Protein AF-A0A963WU39-F1 (afdb_monomer_lite)

Sequence (230 aa):
MRLTSLSLVSALALLAAPLAAQDLSQAEQFDERVSAAISLGFDDQVEQANRDLLTIAAEADAAIAAIGGDKREAAALLRSAGNAYYYAAQNHDPEWNDEAGQALEVEWLSKSLDRLERALALEPENFTNSYEYRGVAGQLWQHGERLKDARWQQWSAARVAANRMRMAEYPEDYFEQNMVAEALYDHGWLTSDKALLAEADALLAAMPEDERGYGALRKQRAVEAGEEPY

Structure (mmCIF, N/CA/C/O backbone):
data_AF-A0A963WU39-F1
#
_entry.id   AF-A0A963WU39-F1
#
loop_
_atom_site.group_PDB
_atom_site.id
_atom_site.type_symbol
_atom_site.label_atom_id
_atom_site.label_alt_id
_atom_site.label_comp_id
_atom_site.label_asym_id
_atom_site.label_entity_id
_atom_site.label_seq_id
_atom_site.pdbx_PDB_ins_code
_atom_site.Cartn_x
_atom_site.Cartn_y
_atom_site.Cartn_z
_atom_site.occupancy
_atom_site.B_iso_or_equiv
_atom_site.auth_seq_id
_atom_site.auth_comp_id
_atom_site.auth_asym_id
_atom_site.auth_atom_id
_atom_site.pdbx_PDB_model_num
ATOM 1 N N . MET A 1 1 ? -38.486 62.610 54.354 1.00 41.91 1 MET A N 1
ATOM 2 C CA . MET A 1 1 ? -38.060 62.873 52.962 1.00 41.91 1 MET A CA 1
ATOM 3 C C . MET A 1 1 ? -37.352 61.631 52.454 1.00 41.91 1 MET A C 1
ATOM 5 O O . MET A 1 1 ? -36.344 61.258 53.035 1.00 41.91 1 MET A O 1
ATOM 9 N N . ARG A 1 2 ? -37.952 60.923 51.490 1.00 40.72 2 ARG A N 1
ATOM 10 C CA . ARG A 1 2 ? -37.459 59.645 50.955 1.00 40.72 2 ARG A CA 1
ATOM 11 C C . ARG A 1 2 ? -36.610 59.903 49.707 1.00 40.72 2 ARG A C 1
ATOM 13 O O . ARG A 1 2 ? -37.089 60.543 48.778 1.00 40.72 2 ARG A O 1
ATOM 20 N N . LEU A 1 3 ? -35.384 59.389 49.711 1.00 47.47 3 LEU A N 1
ATOM 21 C CA . LEU A 1 3 ? -34.593 59.076 48.521 1.00 47.47 3 LEU A CA 1
ATOM 22 C C . LEU A 1 3 ? -34.931 57.643 48.109 1.00 47.47 3 LEU A C 1
ATOM 24 O O . LEU A 1 3 ? -34.937 56.787 48.986 1.00 47.47 3 LEU A O 1
ATOM 28 N N . THR A 1 4 ? -35.165 57.410 46.817 1.00 44.56 4 THR A N 1
ATOM 29 C CA . THR A 1 4 ? -34.611 56.272 46.054 1.00 44.56 4 THR A CA 1
ATOM 30 C C . THR A 1 4 ? -35.062 56.376 44.601 1.00 44.56 4 THR A C 1
ATOM 32 O O . THR A 1 4 ? -36.231 56.175 44.278 1.00 44.56 4 THR A O 1
ATOM 35 N N . SER A 1 5 ? -34.098 56.696 43.746 1.00 48.75 5 SER A N 1
ATOM 36 C CA . SER A 1 5 ? -34.069 56.413 42.314 1.00 48.75 5 SER A CA 1
ATOM 37 C C . SER A 1 5 ? -34.103 54.901 42.087 1.00 48.75 5 SER A C 1
ATOM 39 O O . SER A 1 5 ? -33.486 54.181 42.868 1.00 48.75 5 SER A O 1
ATOM 41 N N . LEU A 1 6 ? -34.728 54.422 41.009 1.00 45.09 6 LEU A N 1
ATOM 42 C CA . LEU A 1 6 ? -34.416 53.112 40.427 1.00 45.09 6 LEU A CA 1
ATOM 43 C C . LEU A 1 6 ? -34.723 53.108 38.927 1.00 45.09 6 LEU A C 1
ATOM 45 O O . LEU A 1 6 ? -35.688 53.706 38.456 1.00 45.09 6 LEU A O 1
ATOM 49 N N . SER A 1 7 ? -33.787 52.492 38.221 1.00 44.91 7 SER A N 1
ATOM 50 C CA . SER A 1 7 ? -33.444 52.665 36.820 1.00 44.91 7 SER A CA 1
ATOM 51 C C . SER A 1 7 ? -34.292 51.838 35.856 1.00 44.91 7 SER A C 1
ATOM 53 O O . SER A 1 7 ? -34.906 50.841 36.230 1.00 44.91 7 SER A O 1
ATOM 55 N N . LEU A 1 8 ? -34.231 52.247 34.583 1.00 49.44 8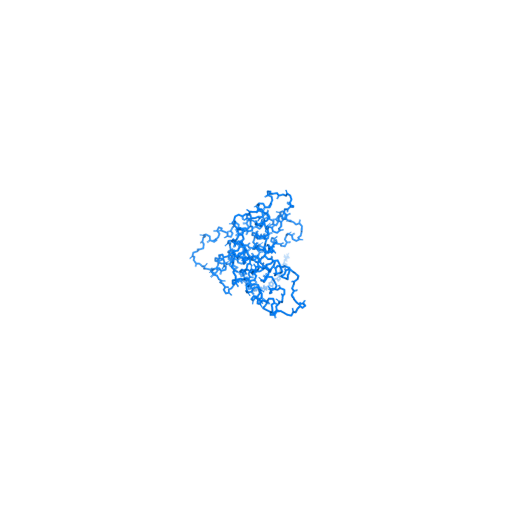 LEU A N 1
ATOM 56 C CA . LEU A 1 8 ? -34.585 51.452 33.410 1.00 49.44 8 LEU A CA 1
ATOM 57 C C . LEU A 1 8 ? -33.942 50.059 33.454 1.00 49.44 8 LEU A C 1
ATOM 59 O O . LEU A 1 8 ? -32.745 49.941 33.718 1.00 49.44 8 LEU A O 1
ATOM 63 N N . VAL A 1 9 ? -34.697 49.044 33.034 1.00 49.06 9 VAL A N 1
ATOM 64 C CA . VAL A 1 9 ? -34.128 47.835 32.430 1.00 49.06 9 VAL A CA 1
ATOM 65 C C . VAL A 1 9 ? -34.822 47.607 31.092 1.00 49.06 9 VAL A C 1
ATOM 67 O O . VAL A 1 9 ? -36.013 47.311 31.021 1.00 49.06 9 VAL A O 1
ATOM 70 N N . SER A 1 10 ? -34.043 47.801 30.032 1.00 48.56 10 SER A N 1
ATOM 71 C CA . SER A 1 10 ? -34.355 47.450 28.653 1.00 48.56 10 SER A CA 1
ATOM 72 C C . SER A 1 10 ? -34.454 45.931 28.513 1.00 48.56 10 SER A C 1
ATOM 74 O O . SER A 1 10 ? -33.498 45.222 28.817 1.00 48.56 10 SER A O 1
ATOM 76 N N . ALA A 1 11 ? -35.577 45.426 28.007 1.00 48.19 11 ALA A N 1
ATOM 77 C CA . ALA A 1 11 ? -35.684 44.043 27.559 1.00 48.19 11 ALA A CA 1
ATOM 78 C C . ALA A 1 11 ? -35.300 43.970 26.073 1.00 48.19 11 ALA A C 1
ATOM 80 O O . ALA A 1 11 ? -36.141 44.156 25.197 1.00 48.19 11 ALA A O 1
ATOM 81 N N . LEU A 1 12 ? -34.020 43.718 25.786 1.00 49.59 12 LEU A N 1
ATOM 82 C CA . LEU A 1 12 ? -33.617 43.138 24.505 1.00 49.59 12 LEU A CA 1
ATOM 83 C C . LEU A 1 12 ? -33.713 41.619 24.650 1.00 49.59 12 LEU A C 1
ATOM 85 O O . LEU A 1 12 ? -32.869 40.990 25.284 1.00 49.59 12 LEU A O 1
ATOM 89 N N . ALA A 1 13 ? -34.756 41.034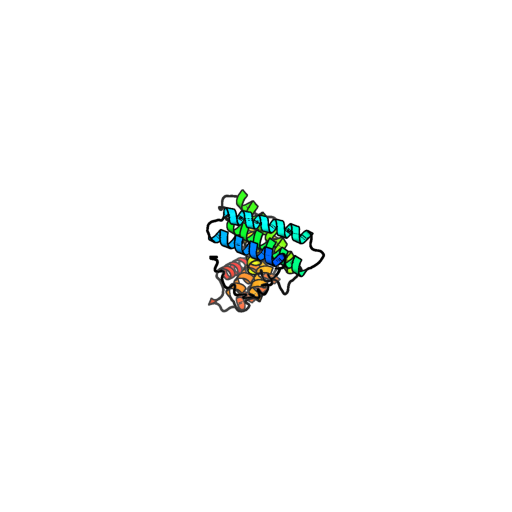 24.070 1.00 48.88 13 ALA A N 1
ATOM 90 C CA . ALA A 1 13 ? -34.796 39.605 23.818 1.00 48.88 13 ALA A CA 1
ATOM 91 C C . ALA A 1 13 ? -33.818 39.302 22.671 1.00 48.88 13 ALA A C 1
ATOM 93 O O . ALA A 1 13 ? -34.145 39.491 21.500 1.00 48.88 13 ALA A O 1
ATOM 94 N N . LEU A 1 14 ? -32.599 38.873 23.006 1.00 47.47 14 LEU A N 1
ATOM 95 C CA . LEU A 1 14 ? -31.734 38.189 22.051 1.00 47.47 14 LEU A CA 1
ATOM 96 C C . LEU A 1 14 ? -32.363 36.818 21.771 1.00 47.47 14 LEU A C 1
ATOM 98 O O . LEU A 1 14 ? -32.353 35.931 22.623 1.00 47.47 14 LEU A O 1
ATOM 102 N N . LEU A 1 15 ? -32.926 36.656 20.575 1.00 47.28 15 LEU A N 1
ATOM 103 C CA . LEU A 1 15 ? -33.215 35.350 19.993 1.00 47.28 15 LEU A CA 1
ATOM 104 C C . LEU A 1 15 ? -31.874 34.650 19.741 1.00 47.28 15 LEU A C 1
ATOM 106 O O . LEU A 1 15 ? -31.248 34.847 18.702 1.00 47.28 15 LEU A O 1
ATOM 110 N N . ALA A 1 16 ? -31.412 33.859 20.706 1.00 47.78 16 ALA A N 1
ATOM 111 C CA . ALA A 1 16 ? -30.396 32.853 20.448 1.00 47.78 16 ALA A CA 1
ATOM 112 C C . ALA A 1 16 ? -31.049 31.763 19.587 1.00 47.78 16 ALA A C 1
ATOM 114 O O . ALA A 1 16 ? -31.761 30.899 20.096 1.00 47.78 16 ALA A O 1
ATOM 115 N N . ALA A 1 17 ? -30.865 31.841 18.270 1.00 47.16 17 ALA A N 1
ATOM 116 C CA . ALA A 1 17 ? -31.080 30.680 17.422 1.00 47.16 17 ALA A CA 1
ATOM 117 C C . ALA A 1 17 ? -30.088 29.597 17.882 1.00 47.16 17 ALA A C 1
ATOM 119 O O . ALA A 1 17 ? -28.897 29.903 18.007 1.00 47.16 17 ALA A O 1
ATOM 120 N N . PRO A 1 18 ? -30.529 28.363 18.175 1.00 46.25 18 PRO A N 1
ATOM 121 C CA . PRO A 1 18 ? -29.589 27.287 18.420 1.00 46.25 18 PRO A CA 1
ATOM 122 C C . PRO A 1 18 ? -28.813 27.067 17.119 1.00 46.25 18 PRO A C 1
ATOM 124 O O . PRO A 1 18 ? -29.394 26.701 16.097 1.00 46.25 18 PRO A O 1
ATOM 127 N N . LEU A 1 19 ? -27.504 27.319 17.144 1.00 46.91 19 LEU A N 1
ATOM 128 C CA . LEU A 1 19 ? -26.593 26.663 16.215 1.00 46.91 19 LEU A CA 1
ATOM 129 C C . LEU A 1 19 ? -26.799 25.167 16.447 1.00 46.91 19 LEU A C 1
ATOM 131 O O . LEU A 1 19 ? -26.431 24.652 17.501 1.00 46.91 19 LEU A O 1
ATOM 135 N N . ALA A 1 20 ? -27.472 24.493 15.518 1.00 44.25 20 ALA A N 1
ATOM 136 C CA . ALA A 1 20 ? -27.468 23.044 15.490 1.00 44.25 20 ALA A CA 1
ATOM 137 C C . ALA A 1 20 ? -26.005 22.632 15.306 1.00 44.25 20 ALA A C 1
ATOM 139 O O . ALA A 1 20 ? -25.443 22.827 14.229 1.00 44.25 20 ALA A O 1
ATOM 140 N N . ALA A 1 21 ? -25.370 22.146 16.373 1.00 52.28 21 ALA A N 1
ATOM 141 C CA . ALA A 1 21 ? -24.160 21.358 16.228 1.00 52.28 21 ALA A CA 1
ATOM 142 C C . ALA A 1 21 ? -24.523 20.216 15.272 1.00 52.28 21 ALA A C 1
ATOM 144 O O . ALA A 1 21 ? -25.499 19.503 15.516 1.00 52.28 21 ALA A O 1
ATOM 145 N N . GLN A 1 22 ? -23.840 20.121 14.133 1.00 53.03 22 GLN A N 1
ATOM 146 C CA . GLN A 1 22 ? -23.970 18.947 13.282 1.00 53.03 22 GLN A CA 1
ATOM 147 C C . GLN A 1 22 ? -23.433 17.771 14.099 1.00 53.03 22 GLN A C 1
ATOM 149 O O . GLN A 1 22 ? -22.257 17.765 14.453 1.00 53.03 22 GLN A O 1
ATOM 154 N N . ASP A 1 23 ? -24.307 16.832 14.464 1.00 71.19 23 ASP A N 1
ATOM 155 C CA . ASP A 1 23 ? -23.878 15.551 15.021 1.00 71.19 23 ASP A CA 1
ATOM 156 C C . ASP A 1 23 ? -23.155 14.813 13.893 1.00 71.19 23 ASP A C 1
ATOM 158 O O . ASP A 1 23 ? -23.788 14.338 12.947 1.00 71.19 23 ASP A O 1
ATOM 162 N N . LEU A 1 24 ? -21.825 14.801 13.955 1.00 76.12 24 LEU A N 1
ATOM 163 C CA . LEU A 1 24 ? -20.990 14.019 13.052 1.00 76.12 24 LEU A CA 1
ATOM 164 C C . LEU A 1 24 ? -21.296 12.534 13.254 1.00 76.12 24 LEU A C 1
ATOM 166 O O . LEU A 1 24 ? -21.463 12.080 14.394 1.00 76.12 24 LEU A O 1
ATOM 170 N N . SER A 1 25 ? -21.324 11.769 12.163 1.00 85.94 25 SER A N 1
ATOM 171 C CA . SER A 1 25 ? -21.310 10.306 12.237 1.00 85.94 25 SER A CA 1
ATOM 172 C C . SER A 1 25 ? -20.113 9.826 13.059 1.00 85.94 25 SER A C 1
ATOM 174 O O . SER A 1 25 ? -19.120 10.539 13.235 1.00 85.94 25 SER A O 1
ATOM 176 N N . GLN A 1 26 ? -20.194 8.606 13.589 1.00 86.69 26 GLN A N 1
ATOM 177 C CA . GLN A 1 26 ? -19.095 8.066 14.380 1.00 86.69 26 GLN A CA 1
ATOM 178 C C . GLN A 1 26 ? -17.821 8.003 13.527 1.00 86.69 26 GLN A C 1
ATOM 180 O O . GLN A 1 26 ? -16.764 8.426 13.988 1.00 86.69 26 GLN A O 1
ATOM 185 N N . ALA A 1 27 ? -17.925 7.559 12.274 1.00 87.50 27 ALA A N 1
ATOM 186 C CA . ALA A 1 27 ? -16.812 7.532 11.334 1.00 87.50 27 ALA A CA 1
ATOM 187 C C . ALA A 1 27 ? -16.172 8.911 11.090 1.00 87.50 27 ALA A C 1
ATOM 189 O O . ALA A 1 27 ? -14.947 9.016 11.112 1.00 87.50 27 ALA A O 1
ATOM 190 N N . GLU A 1 28 ? -16.965 9.973 10.914 1.00 90.38 28 GLU A N 1
ATOM 191 C CA . GLU A 1 28 ? -16.442 11.341 10.748 1.00 90.38 28 GLU A CA 1
ATOM 192 C C . GLU A 1 28 ? -15.666 11.806 11.990 1.00 90.38 28 GLU A C 1
ATOM 194 O O . GLU A 1 28 ? -14.592 12.389 11.863 1.00 90.38 28 GLU A O 1
ATOM 199 N N . GLN A 1 29 ? -16.136 11.469 13.197 1.00 93.00 29 GLN A N 1
ATOM 200 C CA . GLN A 1 29 ? -15.402 11.771 14.435 1.00 93.00 29 GLN A CA 1
ATOM 201 C C . GLN A 1 29 ? 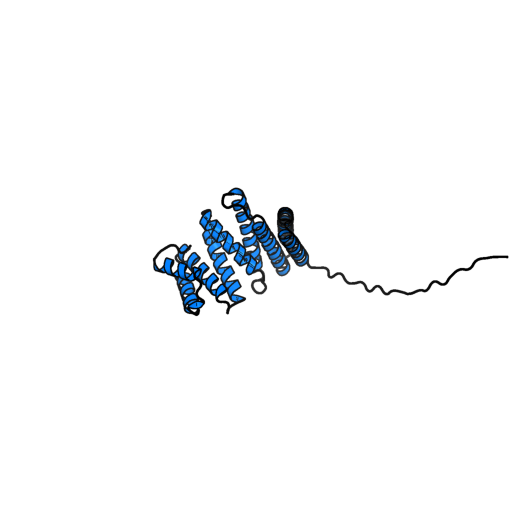-14.056 11.035 14.501 1.00 93.00 29 GLN A C 1
ATOM 203 O O . GLN A 1 29 ? -13.071 11.577 15.004 1.00 93.00 29 GLN A O 1
ATOM 208 N N . PHE A 1 30 ? -13.993 9.791 14.016 1.00 93.50 30 PHE A N 1
ATOM 209 C CA . PHE A 1 30 ? -12.732 9.058 13.918 1.00 93.50 30 PHE A CA 1
ATOM 210 C C . PHE A 1 30 ? -11.783 9.704 12.904 1.00 93.50 30 PHE A C 1
ATOM 212 O O . PHE A 1 30 ? -10.603 9.857 13.210 1.00 93.50 30 PHE A O 1
ATOM 219 N N . ASP A 1 31 ? -12.281 10.124 11.742 1.00 92.50 31 ASP A N 1
ATOM 220 C CA . ASP A 1 31 ? -11.474 10.760 10.696 1.00 92.50 31 ASP A CA 1
ATOM 221 C C . ASP A 1 31 ? -10.868 12.103 11.142 1.00 92.50 31 ASP A C 1
ATOM 223 O O . ASP A 1 31 ? -9.676 12.356 10.941 1.00 92.50 31 ASP A O 1
ATOM 227 N N . GLU A 1 32 ? -11.642 12.929 11.855 1.00 93.94 32 GLU A N 1
ATOM 228 C CA . GLU A 1 32 ? -11.138 14.167 12.462 1.00 93.94 32 GLU A CA 1
ATOM 229 C C . GLU A 1 32 ? -10.022 13.894 13.479 1.00 93.94 32 GLU A C 1
ATOM 231 O O . GLU A 1 32 ? -9.002 14.588 13.502 1.00 93.94 32 GLU A O 1
ATOM 236 N N . ARG A 1 33 ? -10.180 12.852 14.304 1.00 96.50 33 ARG A N 1
ATOM 237 C CA . ARG A 1 33 ? -9.165 12.454 15.290 1.00 96.50 33 ARG A CA 1
ATOM 238 C C . ARG A 1 33 ? -7.898 11.923 14.627 1.00 96.50 33 ARG A C 1
ATOM 240 O O . ARG A 1 33 ? -6.807 12.254 15.090 1.00 96.50 33 ARG A O 1
ATOM 247 N N . VAL A 1 34 ? -8.022 11.136 13.554 1.00 95.25 34 VAL A N 1
ATOM 248 C CA . VAL A 1 34 ? -6.870 10.693 12.751 1.00 95.25 34 VAL A CA 1
ATOM 249 C C . VAL A 1 34 ? -6.146 11.905 12.175 1.00 95.25 34 VAL A C 1
ATOM 251 O O . VAL A 1 34 ? -4.940 12.035 12.363 1.00 95.25 34 VAL A O 1
ATOM 254 N N . SER A 1 35 ? -6.879 12.829 11.552 1.00 93.56 35 SER A N 1
ATOM 255 C CA . SER A 1 35 ? -6.318 14.055 10.973 1.00 93.56 35 SER A CA 1
ATOM 256 C C . SER A 1 35 ? -5.567 14.895 12.011 1.00 93.56 35 SER A C 1
ATOM 258 O O . SER A 1 35 ? -4.440 15.325 11.762 1.00 93.56 35 SER A O 1
ATOM 260 N N . ALA A 1 36 ? -6.142 15.071 13.204 1.00 93.31 36 ALA A N 1
ATOM 261 C CA . ALA A 1 36 ? -5.497 15.787 14.301 1.00 93.31 36 ALA A CA 1
ATOM 262 C C . ALA A 1 36 ? -4.211 15.091 14.782 1.00 93.31 36 ALA A C 1
ATOM 264 O O . ALA A 1 36 ? -3.195 15.754 14.995 1.00 93.31 36 ALA A O 1
ATOM 265 N N . ALA A 1 37 ? -4.223 13.762 14.917 1.00 93.06 37 ALA A N 1
ATOM 266 C CA . ALA A 1 37 ? -3.046 13.004 15.333 1.00 93.06 37 ALA A CA 1
ATOM 267 C C . ALA A 1 37 ? -1.934 13.017 14.267 1.00 93.06 37 ALA A C 1
ATOM 269 O O . ALA A 1 37 ? -0.757 13.111 14.611 1.00 93.06 37 ALA A O 1
ATOM 270 N N . ILE A 1 38 ? -2.289 13.007 12.976 1.00 90.88 38 ILE A N 1
ATOM 271 C CA . ILE A 1 38 ? -1.335 13.206 11.874 1.00 90.88 38 ILE A CA 1
ATOM 272 C C . ILE A 1 38 ? -0.678 14.588 11.980 1.00 90.88 38 ILE A C 1
ATOM 274 O O . ILE A 1 38 ? 0.543 14.688 11.875 1.00 90.88 38 ILE A O 1
ATOM 278 N N . SER A 1 39 ? -1.456 15.649 12.233 1.00 89.50 39 SER A N 1
ATOM 279 C CA . SER A 1 39 ? -0.904 17.000 12.417 1.00 89.50 39 SER A CA 1
ATOM 280 C C . SER A 1 39 ? 0.112 17.071 13.562 1.00 89.50 39 SER A C 1
ATOM 282 O O . SER A 1 39 ? 1.152 17.698 13.394 1.00 89.50 39 SER A O 1
ATOM 284 N N . LEU A 1 40 ? -0.120 16.367 14.677 1.00 85.38 40 LEU A N 1
ATOM 285 C CA . LEU A 1 40 ? 0.852 16.297 15.779 1.00 85.38 40 LEU A CA 1
ATOM 286 C C . LEU A 1 40 ? 2.196 15.686 15.355 1.00 85.38 40 LEU A C 1
ATOM 288 O O . LEU A 1 40 ? 3.238 16.111 15.852 1.00 85.38 40 LEU A O 1
ATOM 292 N N . GLY A 1 41 ? 2.187 14.706 14.447 1.00 74.81 41 GLY A N 1
ATOM 293 C CA . GLY A 1 41 ? 3.412 14.095 13.922 1.00 74.81 41 GLY A CA 1
ATOM 294 C C . GLY A 1 41 ? 4.286 15.096 13.163 1.00 74.81 41 GLY A C 1
ATOM 295 O O . GLY A 1 41 ? 5.505 15.069 13.305 1.00 74.81 41 GLY A O 1
ATOM 296 N N . PHE A 1 42 ? 3.667 16.031 12.436 1.00 77.50 42 PHE A N 1
ATOM 297 C CA . PHE A 1 42 ? 4.374 17.117 11.748 1.00 77.50 42 PHE A CA 1
ATOM 298 C C . PHE A 1 42 ? 4.900 18.209 12.694 1.00 77.50 42 PHE A C 1
ATOM 300 O O . PHE A 1 42 ? 5.830 18.922 12.327 1.00 77.50 42 PHE A O 1
ATOM 307 N N . ASP A 1 43 ? 4.346 18.318 13.903 1.00 77.69 43 ASP A N 1
ATOM 308 C CA . ASP A 1 43 ? 4.770 19.266 14.942 1.00 77.69 43 ASP A CA 1
ATOM 309 C C . ASP A 1 43 ? 5.855 18.679 15.878 1.00 77.69 43 ASP A C 1
ATOM 311 O O . ASP A 1 43 ? 5.970 19.086 17.037 1.00 77.69 43 ASP A O 1
ATOM 315 N N . ASP A 1 44 ? 6.621 17.684 15.413 1.00 79.62 44 ASP A N 1
ATOM 316 C CA . ASP A 1 44 ? 7.659 16.955 16.163 1.00 79.62 44 ASP A CA 1
ATOM 317 C C . ASP A 1 44 ? 7.156 16.242 17.442 1.00 79.62 44 ASP A C 1
ATOM 319 O O . ASP A 1 44 ? 7.941 15.817 18.293 1.00 79.62 44 ASP A O 1
ATOM 323 N N . GLN A 1 45 ? 5.840 16.037 17.588 1.00 85.94 45 GLN A N 1
ATOM 324 C CA . GLN A 1 45 ? 5.230 15.298 18.705 1.00 85.94 45 GLN A CA 1
ATOM 325 C C . GLN A 1 45 ? 4.997 13.820 18.355 1.00 85.94 45 GLN A C 1
ATOM 327 O O . GLN A 1 45 ? 3.973 13.230 18.707 1.00 85.94 45 GLN A O 1
ATOM 332 N N . VAL A 1 46 ? 5.974 13.209 17.681 1.00 88.56 46 VAL A N 1
ATOM 333 C CA . VAL A 1 46 ? 5.902 11.872 17.063 1.00 88.56 46 VAL A CA 1
ATOM 334 C C . VAL A 1 46 ? 5.427 10.782 18.031 1.00 88.56 46 VAL A C 1
ATOM 336 O O . VAL A 1 46 ? 4.538 9.999 17.703 1.00 88.56 46 VAL A O 1
ATOM 339 N N . GLU A 1 47 ? 5.948 10.748 19.262 1.00 89.56 47 GLU A N 1
ATOM 340 C CA . GLU A 1 47 ? 5.525 9.747 20.251 1.00 89.56 47 GLU A CA 1
ATOM 341 C C . GLU A 1 47 ? 4.047 9.877 20.641 1.00 89.56 47 GLU A C 1
ATOM 343 O O . GLU A 1 47 ? 3.363 8.873 20.847 1.00 89.56 47 GLU A O 1
ATOM 348 N N . GLN A 1 48 ? 3.555 11.111 20.784 1.00 92.06 48 GLN A N 1
ATOM 349 C CA . GLN A 1 48 ? 2.159 11.367 21.130 1.00 92.06 48 GLN A CA 1
ATOM 350 C C . GLN A 1 48 ? 1.254 11.047 19.942 1.00 92.06 48 GLN A C 1
ATOM 352 O O . GLN A 1 48 ? 0.268 10.338 20.123 1.00 92.06 48 GLN A O 1
ATOM 357 N N . ALA A 1 49 ? 1.644 11.476 18.739 1.00 92.81 49 ALA A N 1
ATOM 358 C CA . ALA A 1 49 ? 0.957 11.138 17.500 1.00 92.81 49 ALA A CA 1
ATOM 359 C C . ALA A 1 49 ? 0.796 9.618 17.350 1.00 92.81 49 ALA A C 1
ATOM 361 O O . ALA A 1 49 ? -0.314 9.136 17.143 1.00 92.81 49 ALA A O 1
ATOM 362 N N . ASN A 1 50 ? 1.866 8.844 17.559 1.00 92.75 50 ASN A N 1
ATOM 363 C CA . ASN A 1 50 ? 1.815 7.381 17.504 1.00 92.75 50 ASN A CA 1
ATOM 364 C C . ASN A 1 50 ? 0.872 6.770 18.539 1.00 92.75 50 ASN A C 1
ATOM 366 O O . ASN A 1 50 ? 0.071 5.897 18.201 1.00 92.75 50 ASN A O 1
ATOM 370 N N . ARG A 1 51 ? 0.931 7.226 19.797 1.00 94.75 51 ARG A N 1
ATOM 371 C CA . ARG A 1 51 ? 0.008 6.747 20.838 1.00 94.75 51 ARG A CA 1
ATOM 372 C C . ARG A 1 51 ? -1.447 7.034 20.479 1.00 94.75 51 ARG A C 1
ATOM 374 O O . ARG A 1 51 ? -2.294 6.154 20.655 1.00 94.75 51 ARG A O 1
ATOM 381 N N . ASP A 1 52 ? -1.730 8.228 19.970 1.00 96.50 52 ASP A N 1
ATOM 382 C CA . ASP A 1 52 ? -3.084 8.635 19.608 1.00 96.50 52 ASP A CA 1
ATOM 383 C C . ASP A 1 52 ? -3.591 7.842 18.405 1.00 96.50 52 ASP A C 1
ATOM 385 O O . ASP A 1 52 ? -4.666 7.253 18.488 1.00 96.50 52 ASP A O 1
ATOM 389 N N . LEU A 1 53 ? -2.796 7.719 17.339 1.00 97.62 53 LEU A N 1
ATOM 390 C CA . LEU A 1 53 ? -3.139 6.930 16.152 1.00 97.62 53 LEU A CA 1
ATOM 391 C C . LEU A 1 53 ? -3.449 5.471 16.510 1.00 97.62 53 LEU A C 1
ATOM 393 O O . LEU A 1 53 ? -4.488 4.944 16.115 1.00 97.62 53 LEU A O 1
ATOM 397 N N . LEU A 1 54 ? -2.607 4.823 17.320 1.00 97.06 54 LEU A N 1
ATOM 398 C CA . LEU A 1 54 ? -2.836 3.437 17.742 1.00 97.06 54 LEU A CA 1
ATOM 399 C C . LEU A 1 54 ? -4.084 3.287 18.625 1.00 97.06 54 LEU A C 1
ATOM 401 O O . LEU A 1 54 ? -4.801 2.289 18.512 1.00 97.06 54 LEU A O 1
ATOM 405 N N . THR A 1 55 ? -4.369 4.274 19.477 1.00 97.81 55 THR A N 1
ATOM 406 C CA . THR A 1 55 ? -5.584 4.295 20.308 1.00 97.81 55 THR A CA 1
ATOM 407 C C . THR A 1 55 ? -6.832 4.455 19.442 1.00 97.81 55 THR A C 1
ATOM 409 O O . THR A 1 55 ? -7.779 3.682 19.575 1.00 97.81 55 THR A O 1
ATOM 412 N N . ILE A 1 56 ? -6.809 5.405 18.504 1.00 97.00 56 ILE A N 1
ATOM 413 C CA . ILE A 1 56 ? -7.889 5.657 17.546 1.00 97.00 56 ILE A CA 1
ATOM 414 C C . ILE A 1 56 ? -8.164 4.398 16.714 1.00 97.00 56 ILE A C 1
ATOM 416 O O . ILE A 1 56 ? -9.319 4.000 16.579 1.00 97.00 56 ILE A O 1
ATOM 420 N N . ALA A 1 57 ? -7.123 3.728 16.211 1.00 96.50 57 ALA A N 1
ATOM 421 C CA . ALA A 1 57 ? -7.269 2.495 15.441 1.00 96.50 57 ALA A CA 1
ATOM 422 C C . ALA A 1 57 ? -7.948 1.377 16.252 1.00 96.50 57 ALA A C 1
ATOM 424 O O . ALA A 1 57 ? -8.872 0.728 15.762 1.00 96.50 57 ALA A O 1
ATOM 425 N N . ALA A 1 58 ? -7.532 1.179 17.508 1.00 95.62 58 ALA A N 1
ATOM 426 C CA . ALA A 1 58 ? -8.116 0.168 18.389 1.00 95.62 58 ALA A CA 1
ATOM 427 C C . ALA A 1 58 ? -9.592 0.458 18.722 1.00 95.62 58 ALA A C 1
ATOM 429 O O . ALA A 1 58 ? -10.418 -0.456 18.763 1.00 95.62 58 ALA A O 1
ATOM 430 N N . GLU A 1 59 ? -9.936 1.726 18.939 1.00 96.06 59 GLU A N 1
ATOM 431 C CA . GLU A 1 59 ? -11.315 2.152 19.172 1.00 96.06 59 GLU A CA 1
ATOM 432 C C . GLU A 1 59 ? -12.188 2.007 17.916 1.00 96.06 59 GLU A C 1
ATOM 434 O O . GLU A 1 59 ? -13.336 1.573 18.026 1.00 96.06 59 GLU A O 1
ATOM 439 N N . ALA A 1 60 ? -11.652 2.302 16.727 1.00 94.31 60 ALA A N 1
ATOM 440 C CA . ALA A 1 60 ? -12.350 2.101 15.459 1.00 94.31 60 ALA A CA 1
ATOM 441 C C . ALA A 1 60 ? -12.600 0.607 15.191 1.00 94.31 60 ALA A C 1
ATOM 443 O O . ALA A 1 60 ? -13.718 0.227 14.846 1.00 94.31 60 ALA A O 1
ATOM 444 N N . ASP A 1 61 ? -11.609 -0.260 15.433 1.00 92.38 61 ASP A N 1
ATOM 445 C CA . ASP A 1 61 ? -11.763 -1.721 15.353 1.00 92.38 61 ASP A CA 1
ATOM 446 C C . ASP A 1 61 ? -12.863 -2.231 16.305 1.00 92.38 61 ASP A C 1
ATOM 448 O O . ASP A 1 61 ? -13.688 -3.070 15.925 1.00 92.38 61 ASP A O 1
ATOM 452 N N . ALA A 1 62 ? -12.920 -1.699 17.531 1.00 92.00 62 ALA A N 1
ATOM 453 C CA . ALA A 1 62 ? -13.977 -2.027 18.484 1.00 92.00 62 ALA A CA 1
ATOM 454 C C . ALA A 1 62 ? -15.356 -1.525 18.019 1.00 92.00 62 ALA A C 1
ATOM 456 O O . ALA A 1 62 ? -16.350 -2.241 18.171 1.00 92.00 62 ALA A O 1
ATOM 457 N N . ALA A 1 63 ? -15.422 -0.332 17.420 1.00 90.88 63 ALA A N 1
ATOM 458 C CA . ALA A 1 63 ? -16.650 0.219 16.855 1.00 90.88 63 ALA A CA 1
ATOM 459 C C . ALA A 1 63 ? -17.164 -0.639 15.692 1.00 90.88 63 ALA A C 1
ATOM 461 O O . ALA A 1 63 ? -18.338 -1.000 15.690 1.00 90.88 63 ALA A O 1
ATOM 462 N N . ILE A 1 64 ? -16.290 -1.067 14.771 1.00 88.94 64 ILE A N 1
ATOM 463 C CA . ILE A 1 64 ? -16.637 -1.949 13.642 1.00 88.94 64 ILE A CA 1
ATOM 464 C C . ILE A 1 64 ? -17.332 -3.228 14.118 1.00 88.94 64 ILE A C 1
ATOM 466 O O . ILE A 1 64 ? -18.332 -3.642 13.531 1.00 88.94 64 ILE A O 1
ATOM 470 N N . ALA A 1 65 ? -16.844 -3.840 15.201 1.00 82.44 65 ALA A N 1
ATOM 471 C CA . ALA A 1 65 ? -17.438 -5.051 15.767 1.00 82.44 65 ALA A CA 1
ATOM 472 C C . ALA A 1 65 ? -18.858 -4.837 16.330 1.00 82.44 65 ALA A C 1
ATOM 474 O O . ALA A 1 65 ? -19.623 -5.796 16.443 1.00 82.44 65 ALA A O 1
ATOM 475 N N . ALA A 1 66 ? -19.214 -3.597 16.676 1.00 83.06 66 ALA A N 1
ATOM 476 C CA . ALA A 1 66 ? -20.514 -3.224 17.223 1.00 83.06 66 ALA A CA 1
ATOM 477 C C . ALA A 1 66 ? -21.525 -2.752 16.157 1.00 83.06 66 ALA A C 1
ATOM 479 O O . ALA A 1 66 ? -22.703 -2.576 16.478 1.00 83.06 66 ALA A O 1
ATOM 480 N N . ILE A 1 67 ? -21.104 -2.556 14.900 1.00 80.94 67 ILE A N 1
ATOM 481 C CA . ILE A 1 67 ? -21.976 -2.032 13.839 1.00 80.94 67 ILE A CA 1
ATOM 482 C C . ILE A 1 67 ? -23.031 -3.065 13.439 1.00 80.94 67 ILE A C 1
ATOM 484 O O . ILE A 1 67 ? -22.737 -4.158 12.955 1.00 80.94 67 ILE A O 1
ATOM 488 N N . GLY A 1 68 ? -24.299 -2.670 13.565 1.00 65.19 68 GLY A N 1
ATOM 489 C CA . GLY A 1 68 ? -25.484 -3.477 13.258 1.00 65.19 68 GLY A CA 1
ATOM 490 C C . GLY A 1 68 ? -25.810 -3.641 11.767 1.00 65.19 68 GLY A C 1
ATOM 491 O O . GLY A 1 68 ? -26.986 -3.730 11.421 1.00 65.19 68 GLY A O 1
ATOM 492 N N . GLY A 1 69 ? -24.806 -3.672 10.885 1.00 71.25 69 GLY A N 1
ATOM 493 C CA . GLY A 1 69 ? -24.979 -3.935 9.450 1.00 71.25 69 GLY A CA 1
ATOM 494 C C . GLY A 1 69 ? -24.986 -2.717 8.517 1.00 71.25 69 GLY A C 1
ATOM 495 O O . GLY A 1 69 ? -25.230 -2.898 7.322 1.00 71.25 69 GLY A O 1
ATOM 496 N N . ASP A 1 70 ? -24.691 -1.508 9.007 1.00 88.94 70 ASP A N 1
ATOM 497 C CA . ASP A 1 70 ? -24.416 -0.359 8.134 1.00 88.94 70 ASP A CA 1
ATOM 498 C C . ASP A 1 70 ? -23.059 -0.545 7.441 1.00 88.94 70 ASP A C 1
ATOM 500 O O . ASP A 1 70 ? -21.995 -0.393 8.042 1.00 88.94 70 ASP A O 1
ATOM 504 N N . LYS A 1 71 ? -23.103 -0.919 6.160 1.00 90.00 71 LYS A N 1
ATOM 505 C CA . LYS A 1 71 ? -21.898 -1.184 5.370 1.00 90.00 71 LYS A CA 1
ATOM 506 C C . LYS A 1 71 ? -21.069 0.069 5.115 1.00 90.00 71 LYS A C 1
ATOM 508 O O . LYS A 1 71 ? -19.851 -0.051 5.036 1.00 90.00 71 LYS A O 1
ATOM 513 N N . ARG A 1 72 ? -21.711 1.229 4.968 1.00 91.25 72 ARG A N 1
ATOM 514 C CA . ARG A 1 72 ? -21.022 2.483 4.655 1.00 91.25 72 ARG A CA 1
ATOM 515 C C . ARG A 1 72 ? -20.288 2.997 5.881 1.00 91.25 72 ARG A C 1
ATOM 517 O O . ARG A 1 72 ? -19.107 3.316 5.786 1.00 91.25 72 ARG A O 1
ATOM 524 N N . GLU A 1 73 ? -20.954 2.981 7.032 1.00 92.06 73 GLU A N 1
ATOM 525 C CA . GLU A 1 73 ? -20.319 3.315 8.310 1.00 92.06 73 GLU A CA 1
ATOM 526 C C . GLU A 1 73 ? -19.167 2.346 8.616 1.00 92.06 73 GLU A C 1
ATOM 528 O O . GLU A 1 73 ? -18.070 2.767 8.977 1.00 92.06 73 GLU A O 1
ATOM 533 N N . ALA A 1 74 ? -19.371 1.041 8.388 1.00 92.94 74 ALA A N 1
ATOM 534 C CA . ALA A 1 74 ? -18.320 0.043 8.571 1.00 92.94 74 ALA A CA 1
ATOM 535 C C . ALA A 1 74 ? -17.122 0.273 7.641 1.00 92.94 74 ALA A C 1
ATOM 537 O O . ALA A 1 74 ? -15.981 0.192 8.092 1.00 92.94 74 ALA A O 1
ATOM 538 N N . ALA A 1 75 ? -17.359 0.575 6.361 1.00 94.06 75 ALA A N 1
ATOM 539 C CA . ALA A 1 75 ? -16.295 0.894 5.417 1.00 94.06 75 ALA A CA 1
ATOM 540 C C . ALA A 1 75 ? -15.542 2.164 5.831 1.00 94.06 75 ALA A C 1
ATOM 542 O O . ALA A 1 75 ? -14.316 2.179 5.780 1.00 94.06 75 ALA A O 1
ATOM 543 N N . ALA A 1 76 ? -16.246 3.200 6.290 1.00 93.62 76 ALA A N 1
ATOM 544 C CA . ALA A 1 76 ? -15.633 4.437 6.754 1.00 93.62 76 ALA A CA 1
ATOM 545 C C . ALA A 1 76 ? -14.759 4.224 8.000 1.00 93.62 76 ALA A C 1
ATOM 547 O O . ALA A 1 76 ? -13.602 4.632 7.998 1.00 93.62 76 ALA A O 1
ATOM 548 N N . LEU A 1 77 ? -15.246 3.487 9.002 1.00 94.50 77 LEU A N 1
ATOM 549 C CA . LEU A 1 77 ? -14.454 3.145 10.187 1.00 94.50 77 LEU A CA 1
ATOM 550 C C . LEU A 1 77 ? -13.251 2.255 9.853 1.00 94.50 77 LEU A C 1
ATOM 552 O O . LEU A 1 77 ? -12.177 2.440 10.424 1.00 94.50 77 LEU A O 1
ATOM 556 N N . LEU A 1 78 ? -13.396 1.326 8.899 1.00 96.00 78 LEU A N 1
ATOM 557 C CA . LEU A 1 78 ? -12.273 0.538 8.385 1.00 96.00 78 LEU A CA 1
ATOM 558 C C . LEU A 1 78 ? -11.224 1.439 7.718 1.00 96.00 78 LEU A C 1
ATOM 560 O O . LEU A 1 78 ? -10.036 1.249 7.965 1.00 96.00 78 LEU A O 1
ATOM 564 N N . ARG A 1 79 ? -11.628 2.448 6.933 1.00 95.81 79 ARG A N 1
ATOM 565 C CA . ARG A 1 79 ? -10.688 3.429 6.357 1.00 95.81 79 ARG A CA 1
ATOM 566 C C . ARG A 1 79 ? -9.976 4.223 7.450 1.00 95.81 79 ARG A C 1
ATOM 568 O O . ARG A 1 79 ? -8.752 4.292 7.422 1.00 95.81 79 ARG A O 1
ATOM 575 N N . SER A 1 80 ? -10.695 4.732 8.451 1.00 95.62 80 SER A N 1
ATOM 576 C CA . SER A 1 80 ? -10.082 5.466 9.568 1.00 95.62 80 SER A CA 1
ATOM 577 C C . SER A 1 80 ? -9.087 4.602 10.352 1.00 95.62 80 SER A C 1
ATOM 579 O O . SER A 1 80 ? -7.976 5.050 10.623 1.00 95.62 80 SER A O 1
ATOM 581 N N . ALA A 1 81 ? -9.434 3.348 10.663 1.00 96.88 81 ALA A N 1
ATOM 582 C CA . ALA A 1 81 ? -8.523 2.404 11.315 1.00 96.88 81 ALA A CA 1
ATOM 583 C C . ALA A 1 81 ? -7.296 2.090 10.443 1.00 96.88 81 ALA A C 1
ATOM 585 O O . ALA A 1 81 ? -6.166 2.078 10.932 1.00 96.88 81 ALA A O 1
ATOM 586 N N . GLY A 1 82 ? -7.512 1.865 9.142 1.00 97.44 82 GLY A N 1
ATOM 587 C CA . GLY A 1 82 ? -6.454 1.631 8.163 1.00 97.44 82 GLY A CA 1
ATOM 588 C C . GLY A 1 82 ? -5.460 2.789 8.100 1.00 97.44 82 GLY A C 1
ATOM 589 O O . GLY A 1 82 ? -4.254 2.574 8.241 1.00 97.44 82 GLY A O 1
ATOM 590 N N . ASN A 1 83 ? -5.963 4.016 7.978 1.00 97.19 83 ASN A N 1
ATOM 591 C CA . ASN A 1 83 ? -5.147 5.226 7.941 1.00 97.19 83 ASN A CA 1
ATOM 592 C C . ASN A 1 83 ? -4.396 5.429 9.256 1.00 97.19 83 ASN A C 1
ATOM 594 O O . ASN A 1 83 ? -3.195 5.682 9.240 1.00 97.19 83 ASN A O 1
ATOM 598 N N . ALA A 1 84 ? -5.065 5.249 10.395 1.00 97.75 84 ALA A N 1
ATOM 599 C CA . ALA A 1 84 ? -4.433 5.375 11.700 1.00 97.75 84 ALA A CA 1
ATOM 600 C C . ALA A 1 84 ? -3.233 4.421 11.856 1.00 97.75 84 ALA A C 1
ATOM 602 O O . ALA A 1 84 ? -2.154 4.854 12.258 1.00 97.75 84 ALA A O 1
ATOM 603 N N . TYR A 1 85 ? -3.377 3.149 11.466 1.00 98.38 85 TYR A N 1
ATOM 604 C CA . TYR A 1 85 ? -2.258 2.201 11.472 1.00 98.38 85 TYR A CA 1
ATOM 605 C C . TYR A 1 85 ? -1.143 2.574 10.490 1.00 98.38 85 TYR A C 1
ATOM 607 O O . TYR A 1 85 ? 0.031 2.438 10.832 1.00 98.38 85 TYR A O 1
ATOM 615 N N . TYR A 1 86 ? -1.487 3.051 9.291 1.00 97.69 86 TYR A N 1
ATOM 616 C CA . TYR A 1 86 ? -0.497 3.474 8.300 1.00 97.69 86 TYR A CA 1
ATOM 617 C C . TYR A 1 86 ? 0.342 4.650 8.804 1.00 97.69 86 TYR A 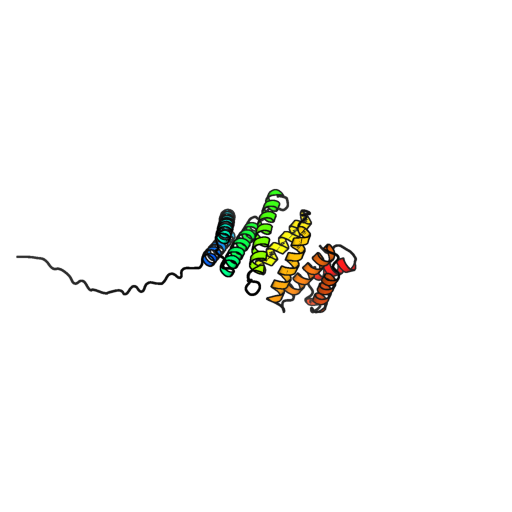C 1
ATOM 619 O O . TYR A 1 86 ? 1.568 4.583 8.793 1.00 97.69 86 TYR A O 1
ATOM 627 N N . TYR A 1 87 ? -0.300 5.704 9.306 1.00 96.56 87 TYR A N 1
ATOM 628 C CA . TYR A 1 87 ? 0.414 6.872 9.813 1.00 96.56 87 TYR A CA 1
ATOM 629 C C . TYR A 1 87 ? 1.171 6.580 11.113 1.00 96.56 87 TYR A C 1
ATOM 631 O O . TYR A 1 87 ? 2.223 7.174 11.332 1.00 96.56 87 TYR A O 1
ATOM 639 N N . ALA A 1 88 ? 0.708 5.630 11.936 1.00 96.62 88 ALA A N 1
ATOM 640 C CA . ALA A 1 88 ? 1.492 5.148 13.073 1.00 96.62 88 ALA A CA 1
ATOM 641 C C . ALA A 1 88 ? 2.785 4.451 12.613 1.00 96.62 88 ALA A C 1
ATOM 643 O O . ALA A 1 88 ? 3.835 4.638 13.220 1.00 96.62 88 ALA A O 1
ATOM 644 N N . ALA A 1 89 ? 2.730 3.684 11.517 1.00 96.06 89 ALA A N 1
ATOM 645 C CA . ALA A 1 89 ? 3.922 3.101 10.904 1.00 96.06 89 ALA A CA 1
ATOM 646 C C . ALA A 1 89 ? 4.863 4.185 10.348 1.00 96.06 89 ALA A C 1
ATOM 648 O O . ALA A 1 89 ? 6.045 4.169 10.672 1.00 96.06 89 ALA A O 1
ATOM 649 N N . GLN A 1 90 ? 4.338 5.183 9.620 1.00 93.56 90 GLN A N 1
ATOM 650 C CA . GLN A 1 90 ? 5.157 6.281 9.069 1.00 93.56 90 GLN A CA 1
ATOM 651 C C . GLN A 1 90 ? 5.901 7.077 10.144 1.00 93.56 90 GLN A C 1
ATOM 653 O O . GLN A 1 90 ? 7.029 7.503 9.937 1.00 93.56 90 GLN A O 1
ATOM 658 N N . ASN A 1 91 ? 5.265 7.276 11.293 1.00 91.81 91 ASN A N 1
ATOM 659 C CA . ASN A 1 91 ? 5.843 7.990 12.423 1.00 91.81 91 ASN A CA 1
ATOM 660 C C . ASN A 1 91 ? 6.749 7.096 13.292 1.00 91.81 91 ASN A C 1
ATOM 662 O O . ASN A 1 91 ? 7.383 7.599 14.216 1.00 91.81 91 ASN A O 1
ATOM 666 N N . HIS A 1 92 ? 6.766 5.771 13.104 1.00 89.88 92 HIS A N 1
ATOM 667 C CA . HIS A 1 92 ? 7.678 4.898 13.848 1.00 89.88 92 HIS A CA 1
ATOM 668 C C . HIS A 1 92 ? 9.109 5.005 13.325 1.00 89.88 92 HIS A C 1
ATOM 670 O O . HIS A 1 92 ? 10.025 5.047 14.144 1.00 89.88 92 HIS A O 1
ATOM 676 N N . ASP A 1 93 ? 9.241 5.024 11.992 1.00 85.69 93 ASP A N 1
ATOM 677 C CA . ASP A 1 93 ? 10.474 5.154 11.204 1.00 85.69 93 ASP A CA 1
ATOM 678 C C . ASP A 1 93 ? 11.698 4.465 11.845 1.00 85.69 93 ASP A C 1
ATOM 680 O O . ASP A 1 93 ? 12.652 5.126 12.271 1.00 85.69 93 ASP A O 1
ATOM 684 N N . PRO A 1 94 ? 11.659 3.129 12.021 1.00 90.50 94 PRO A N 1
ATOM 685 C CA . PRO A 1 94 ? 12.739 2.413 12.678 1.00 90.50 94 PRO A CA 1
ATOM 686 C C . PRO A 1 94 ? 14.011 2.419 11.821 1.00 90.50 94 PRO A C 1
ATOM 688 O O . PRO A 1 94 ? 13.986 2.186 10.612 1.00 90.50 94 PRO A O 1
ATOM 691 N N . GLU A 1 95 ? 15.158 2.590 12.477 1.00 89.69 95 GLU A N 1
ATOM 692 C CA . GLU A 1 95 ? 16.470 2.511 11.831 1.00 89.69 95 GLU A CA 1
ATOM 693 C C . GLU A 1 95 ? 16.670 1.177 11.090 1.00 89.69 95 GLU A C 1
ATOM 695 O O . GLU A 1 95 ? 16.137 0.126 11.463 1.00 89.69 95 GLU A O 1
ATOM 700 N N . TRP A 1 96 ? 17.517 1.177 10.056 1.00 84.19 96 TRP A N 1
ATOM 701 C CA . TRP A 1 96 ? 17.744 -0.005 9.207 1.00 84.19 96 TRP A CA 1
ATOM 702 C C . TRP A 1 96 ? 18.220 -1.253 9.976 1.00 84.19 96 TRP A C 1
ATOM 704 O O . TRP A 1 96 ? 17.984 -2.385 9.546 1.00 84.19 96 TRP A O 1
ATOM 714 N N . ASN A 1 97 ? 18.895 -1.074 11.110 1.00 90.50 97 ASN A N 1
ATOM 715 C CA . ASN A 1 97 ? 19.384 -2.161 11.959 1.00 90.50 97 ASN A CA 1
ATOM 716 C C . ASN A 1 97 ? 18.465 -2.493 13.150 1.00 90.50 97 ASN A C 1
ATOM 718 O O . ASN A 1 97 ? 18.808 -3.386 13.925 1.00 90.50 97 ASN A O 1
ATOM 722 N N . ASP A 1 98 ? 17.326 -1.812 13.306 1.00 93.12 98 ASP A N 1
ATOM 723 C CA . ASP A 1 98 ? 16.338 -2.112 14.343 1.00 93.12 98 ASP A CA 1
ATOM 724 C C . ASP A 1 98 ? 15.338 -3.172 13.861 1.00 93.12 98 ASP A C 1
ATOM 726 O O . ASP A 1 98 ? 14.243 -2.880 13.378 1.00 93.12 98 ASP A O 1
ATOM 730 N N . GLU A 1 99 ? 15.720 -4.443 13.998 1.00 90.94 99 GLU A N 1
ATOM 731 C CA . GLU A 1 99 ? 14.868 -5.575 13.615 1.00 90.94 99 GLU A CA 1
ATOM 732 C C . GLU A 1 99 ? 13.529 -5.595 14.374 1.00 90.94 99 GLU A C 1
ATOM 734 O O . GLU A 1 99 ? 12.507 -5.992 13.812 1.00 90.94 99 GLU A O 1
ATOM 739 N N . ALA A 1 100 ? 13.518 -5.170 15.643 1.00 92.31 100 ALA A N 1
ATOM 740 C CA . ALA A 1 100 ? 12.313 -5.178 16.466 1.00 92.31 100 ALA A CA 1
ATOM 741 C C . ALA A 1 100 ? 11.346 -4.063 16.049 1.00 92.31 100 ALA A C 1
ATOM 743 O O . ALA A 1 100 ? 10.150 -4.324 15.899 1.00 92.31 100 ALA A O 1
ATOM 744 N N . GLY A 1 101 ? 11.861 -2.854 15.811 1.00 94.06 101 GLY A N 1
ATOM 745 C CA . GLY A 1 101 ? 11.072 -1.737 15.294 1.00 94.06 101 GLY A CA 1
ATOM 746 C C . GLY A 1 101 ? 10.482 -2.040 13.918 1.00 94.06 101 GLY A C 1
ATOM 747 O O . GLY A 1 101 ? 9.289 -1.863 13.688 1.00 94.06 101 GLY A O 1
ATOM 748 N N . GLN A 1 102 ? 11.266 -2.639 13.024 1.00 93.50 102 GLN A N 1
ATOM 749 C CA . GLN A 1 102 ? 10.775 -3.038 11.701 1.00 93.50 102 GLN A CA 1
ATOM 750 C C . GLN A 1 102 ? 9.713 -4.139 11.763 1.00 93.50 102 GLN A C 1
ATOM 752 O O . GLN A 1 102 ? 8.789 -4.155 10.954 1.00 93.50 102 GLN A O 1
ATOM 757 N N . ALA A 1 103 ? 9.816 -5.076 12.710 1.00 93.81 103 ALA A N 1
ATOM 758 C CA . ALA A 1 103 ? 8.776 -6.082 12.910 1.00 93.81 103 ALA A CA 1
ATOM 759 C C . ALA A 1 103 ? 7.451 -5.446 13.374 1.00 93.81 103 ALA A C 1
ATOM 761 O O . ALA A 1 103 ? 6.385 -5.860 12.911 1.00 93.81 103 ALA A O 1
ATOM 762 N N . LEU A 1 104 ? 7.512 -4.427 14.241 1.00 94.75 104 LEU A N 1
ATOM 763 C CA . LEU A 1 104 ? 6.340 -3.651 14.665 1.00 94.75 104 LEU A CA 1
ATOM 764 C C . LEU A 1 104 ? 5.738 -2.850 13.508 1.00 94.75 104 LEU A C 1
ATOM 766 O O . LEU A 1 104 ? 4.523 -2.872 13.312 1.00 94.75 104 LEU A O 1
ATOM 770 N N . GLU A 1 105 ? 6.577 -2.204 12.704 1.00 95.38 105 GLU A N 1
ATOM 771 C CA . GLU A 1 105 ? 6.153 -1.493 11.500 1.00 95.38 105 GLU A CA 1
ATOM 772 C C . GLU A 1 105 ? 5.409 -2.429 10.533 1.00 95.38 105 GLU A C 1
ATOM 774 O O . GLU A 1 105 ? 4.280 -2.147 10.130 1.00 95.38 105 GLU A O 1
ATOM 779 N N . VAL A 1 106 ? 5.976 -3.607 10.244 1.00 96.75 106 VAL A N 1
ATOM 780 C CA . VAL A 1 106 ? 5.331 -4.642 9.419 1.00 96.75 106 VAL A CA 1
ATOM 781 C C . VAL A 1 106 ? 3.992 -5.089 10.013 1.00 96.75 106 VAL A C 1
ATOM 783 O O . VAL A 1 106 ? 3.042 -5.330 9.262 1.00 96.75 106 VAL A O 1
ATOM 786 N N . GLU A 1 107 ? 3.880 -5.216 11.337 1.00 96.75 107 GLU A N 1
ATOM 787 C CA . GLU A 1 107 ? 2.620 -5.551 12.008 1.00 96.75 107 GLU A CA 1
ATOM 788 C C . GLU A 1 107 ? 1.552 -4.475 11.765 1.00 96.75 107 GLU A C 1
ATOM 790 O O . GLU A 1 107 ? 0.421 -4.800 11.386 1.00 96.75 107 GLU A O 1
ATOM 795 N N . TRP A 1 108 ? 1.894 -3.201 11.959 1.00 97.88 108 TRP A N 1
ATOM 796 C CA . TRP A 1 108 ? 0.960 -2.086 11.792 1.00 97.88 108 TRP A CA 1
ATOM 797 C C . TRP A 1 108 ? 0.570 -1.888 10.331 1.00 97.88 108 TRP A C 1
ATOM 799 O O . TRP A 1 108 ? -0.619 -1.785 10.033 1.00 97.88 108 TRP A O 1
ATOM 809 N N . LEU A 1 109 ? 1.525 -1.963 9.404 1.00 98.12 109 LEU A N 1
ATOM 810 C CA . LEU A 1 109 ? 1.241 -1.946 7.971 1.00 98.12 109 LEU A CA 1
ATOM 811 C C . LEU A 1 109 ? 0.351 -3.128 7.557 1.00 98.12 109 LEU A C 1
ATOM 813 O O . LEU A 1 109 ? -0.596 -2.946 6.797 1.00 98.12 109 LEU A O 1
ATOM 817 N N . SER A 1 110 ? 0.580 -4.330 8.099 1.00 98.06 110 SER A N 1
ATOM 818 C CA . SER A 1 110 ? -0.275 -5.497 7.820 1.00 98.06 110 SER A CA 1
ATOM 819 C C . SER A 1 110 ? -1.712 -5.281 8.301 1.00 98.06 110 SER A C 1
ATOM 821 O O . SER A 1 110 ? -2.657 -5.649 7.603 1.00 98.06 110 SER A O 1
ATOM 823 N N . LYS A 1 111 ? -1.891 -4.679 9.486 1.00 98.06 111 LYS A N 1
ATOM 824 C CA . LYS A 1 111 ? -3.217 -4.296 9.990 1.00 98.06 111 LYS A CA 1
ATOM 825 C C . LYS A 1 111 ? -3.851 -3.250 9.082 1.00 98.06 111 LYS A C 1
ATOM 827 O O . LYS A 1 111 ? -5.004 -3.421 8.698 1.00 98.06 111 LYS A O 1
ATOM 832 N N . SER A 1 112 ? -3.101 -2.219 8.697 1.00 98.44 112 SER A N 1
ATOM 833 C CA . SER A 1 112 ? -3.573 -1.191 7.771 1.00 98.44 112 SER A CA 1
ATOM 834 C C . SER A 1 112 ? -4.081 -1.800 6.461 1.00 98.44 112 SER A C 1
ATOM 836 O O . SER A 1 112 ? -5.223 -1.547 6.077 1.00 98.44 112 SER A O 1
ATOM 838 N N . LEU A 1 113 ? -3.292 -2.689 5.844 1.00 98.38 113 LEU A N 1
ATOM 839 C CA . LEU A 1 113 ? -3.649 -3.359 4.594 1.00 98.38 113 LEU A CA 1
ATOM 840 C C . LEU A 1 113 ? -4.970 -4.124 4.720 1.00 98.38 113 LEU A C 1
ATOM 842 O O . LEU A 1 113 ? -5.874 -3.908 3.920 1.00 98.38 113 LEU A O 1
ATOM 846 N N . ASP A 1 114 ? -5.113 -4.957 5.756 1.00 97.75 114 ASP A N 1
ATOM 847 C CA . ASP A 1 114 ? -6.341 -5.723 6.009 1.00 97.75 114 ASP A CA 1
ATOM 848 C C . ASP A 1 114 ? -7.577 -4.816 6.127 1.00 97.75 114 ASP A C 1
ATOM 850 O O . ASP A 1 114 ? -8.628 -5.106 5.549 1.00 97.75 114 ASP A O 1
ATOM 854 N N . ARG A 1 115 ? -7.469 -3.690 6.844 1.00 97.19 115 ARG A N 1
ATOM 855 C CA . ARG A 1 115 ? -8.605 -2.772 7.012 1.00 97.19 115 ARG A CA 1
ATOM 856 C C . ARG A 1 115 ? -8.949 -2.069 5.703 1.00 97.19 115 ARG A C 1
ATOM 858 O O . ARG A 1 115 ? -10.128 -2.004 5.353 1.00 97.19 115 ARG A O 1
ATOM 865 N N . LEU A 1 116 ? -7.947 -1.592 4.965 1.00 97.88 116 LEU A N 1
ATOM 866 C CA . LEU A 1 116 ? -8.150 -0.910 3.687 1.00 97.88 116 LEU A CA 1
ATOM 867 C C . LEU A 1 116 ? -8.728 -1.851 2.620 1.00 97.88 116 LEU A C 1
ATOM 869 O O . LEU A 1 116 ? -9.672 -1.468 1.933 1.00 97.88 116 LEU A O 1
ATOM 873 N N . GLU A 1 117 ? -8.263 -3.100 2.534 1.00 97.19 117 GLU A N 1
ATOM 874 C CA . GLU A 1 117 ? -8.819 -4.100 1.609 1.00 97.19 117 GLU A CA 1
ATOM 875 C C . GLU A 1 117 ? -10.277 -4.440 1.939 1.00 97.19 117 GLU A C 1
ATOM 877 O O . GLU A 1 117 ? -11.118 -4.564 1.045 1.00 97.19 117 GLU A O 1
ATOM 882 N N . ARG A 1 118 ? -10.621 -4.535 3.228 1.00 96.12 118 ARG A N 1
ATOM 883 C CA . ARG A 1 118 ? -12.008 -4.759 3.662 1.00 96.12 118 ARG A CA 1
ATOM 884 C C . ARG A 1 118 ? -12.898 -3.548 3.397 1.00 96.12 118 ARG A C 1
ATOM 886 O O . ARG A 1 118 ? -14.041 -3.733 2.981 1.00 96.12 118 ARG A O 1
ATOM 893 N N . ALA A 1 119 ? -12.399 -2.330 3.604 1.00 95.69 119 ALA A N 1
ATOM 894 C CA . ALA A 1 119 ? -13.118 -1.113 3.238 1.00 95.69 119 ALA A CA 1
ATOM 895 C C . ALA A 1 119 ? -13.383 -1.055 1.728 1.00 95.69 119 ALA A C 1
ATOM 897 O O . ALA A 1 119 ? -14.517 -0.813 1.315 1.00 95.69 119 ALA A O 1
ATOM 898 N N . LEU A 1 120 ? -12.361 -1.344 0.917 1.00 95.69 120 LEU A N 1
ATOM 899 C CA . LEU A 1 120 ? -12.460 -1.414 -0.539 1.00 95.69 120 LEU A CA 1
ATOM 900 C C . LEU A 1 120 ? -13.492 -2.458 -0.988 1.00 95.69 120 LEU A C 1
ATOM 902 O O . LEU A 1 120 ? -14.297 -2.189 -1.873 1.00 95.69 120 LEU A O 1
ATOM 906 N N . ALA A 1 121 ? -13.517 -3.633 -0.356 1.00 95.44 121 ALA A N 1
ATOM 907 C CA . ALA A 1 121 ? -14.485 -4.678 -0.681 1.00 95.44 121 ALA A CA 1
ATOM 908 C C . ALA A 1 121 ? -15.937 -4.297 -0.328 1.00 95.44 121 ALA A C 1
ATOM 910 O O . ALA A 1 121 ? -16.874 -4.788 -0.961 1.00 95.44 121 ALA A O 1
ATOM 911 N N . LEU A 1 122 ? -16.140 -3.450 0.687 1.00 94.00 122 LEU A N 1
ATOM 912 C CA . LEU A 1 122 ? -17.466 -2.977 1.090 1.00 94.00 122 LEU A CA 1
ATOM 913 C C . LEU A 1 122 ? -17.974 -1.824 0.219 1.00 94.00 122 LEU A C 1
ATOM 915 O O . LEU A 1 122 ? -19.169 -1.787 -0.078 1.00 94.00 122 LEU A O 1
ATOM 919 N N . GLU A 1 123 ? -17.090 -0.911 -0.186 1.00 92.19 123 GLU A N 1
ATOM 920 C CA . GLU A 1 123 ? -17.427 0.280 -0.971 1.00 92.19 123 GLU A CA 1
ATOM 921 C C . GLU A 1 123 ? -16.416 0.543 -2.104 1.00 92.19 123 GLU A C 1
ATOM 923 O O . GLU A 1 123 ? -15.689 1.537 -2.064 1.00 92.19 123 GLU A O 1
ATOM 928 N N . PRO A 1 124 ? -16.374 -0.303 -3.149 1.00 89.31 124 PRO A N 1
ATOM 929 C CA . PRO A 1 124 ? -15.359 -0.192 -4.197 1.00 89.31 124 PRO A CA 1
ATOM 930 C C . PRO A 1 124 ? -15.449 1.110 -5.000 1.00 89.31 124 PRO A C 1
ATOM 932 O O . PRO A 1 124 ? -14.428 1.675 -5.372 1.00 89.31 124 PRO A O 1
ATOM 935 N N . GLU A 1 125 ? -16.663 1.610 -5.239 1.00 86.81 125 GLU A N 1
ATOM 936 C CA . GLU A 1 125 ? -16.901 2.830 -6.026 1.00 86.81 125 GLU A CA 1
ATOM 937 C C . GLU A 1 125 ? -16.646 4.126 -5.236 1.00 86.81 125 GLU A C 1
ATOM 939 O O . GLU A 1 125 ? -16.481 5.181 -5.840 1.00 86.81 125 GLU A O 1
ATOM 944 N N . ASN A 1 126 ? -16.600 4.058 -3.898 1.00 83.00 126 ASN A N 1
ATOM 945 C CA . ASN A 1 126 ? -16.419 5.218 -3.013 1.00 83.00 126 ASN A CA 1
ATOM 946 C C . ASN A 1 126 ? -15.094 5.165 -2.236 1.00 83.00 126 ASN A C 1
ATOM 948 O O . ASN A 1 126 ? -14.927 5.877 -1.244 1.00 83.00 126 ASN A O 1
ATOM 952 N N . PHE A 1 127 ? -14.166 4.293 -2.626 1.00 87.94 127 PHE A N 1
ATOM 953 C CA . PHE A 1 127 ? -12.892 4.166 -1.937 1.00 87.94 127 PHE A CA 1
ATOM 954 C C . PHE A 1 127 ? -11.961 5.325 -2.309 1.00 87.94 127 PHE A C 1
ATOM 956 O O . PHE A 1 127 ? -11.520 5.432 -3.448 1.00 87.94 127 PHE A O 1
ATOM 963 N N . THR A 1 128 ? -11.644 6.179 -1.336 1.00 83.69 128 THR A N 1
ATOM 964 C CA . THR A 1 128 ? -10.849 7.405 -1.535 1.00 83.69 128 THR A CA 1
ATOM 965 C C . THR A 1 128 ? -9.407 7.306 -1.031 1.00 83.69 128 THR A C 1
ATOM 967 O O . THR A 1 128 ? -8.640 8.248 -1.192 1.00 83.69 128 THR A O 1
ATOM 970 N N . ASN A 1 129 ? -9.018 6.187 -0.411 1.00 85.88 129 ASN A N 1
ATOM 971 C CA . ASN A 1 129 ? -7.715 6.007 0.246 1.00 85.88 129 ASN A CA 1
ATOM 972 C C . ASN A 1 129 ? -6.702 5.269 -0.635 1.00 85.88 129 ASN A C 1
ATOM 974 O O . ASN A 1 129 ? -5.937 4.424 -0.167 1.00 85.88 129 ASN A O 1
ATOM 978 N N . SER A 1 130 ? -6.716 5.544 -1.941 1.00 84.25 130 SER A N 1
ATOM 979 C CA . SER A 1 130 ? -5.780 4.933 -2.892 1.00 84.25 130 SER A CA 1
ATOM 980 C C . SER A 1 130 ? -4.325 5.296 -2.583 1.00 84.25 130 SER A C 1
ATOM 982 O O . SER A 1 130 ? -3.437 4.468 -2.787 1.00 84.25 130 SER A O 1
ATOM 984 N N . TYR A 1 131 ? -4.080 6.496 -2.042 1.00 91.06 131 TYR A N 1
ATOM 985 C CA . TYR A 1 131 ? -2.754 6.938 -1.618 1.00 91.06 131 TYR A CA 1
ATOM 986 C C . TYR A 1 131 ? -2.215 6.089 -0.461 1.00 91.06 131 TYR A C 1
ATOM 988 O O . TYR A 1 131 ? -1.135 5.510 -0.595 1.00 91.06 131 TYR A O 1
ATOM 996 N N . GLU A 1 132 ? -2.967 5.960 0.638 1.00 96.44 132 GLU A N 1
ATOM 997 C CA . GLU A 1 132 ? -2.558 5.149 1.789 1.00 96.44 132 GLU A CA 1
ATOM 998 C C . GLU A 1 132 ? -2.478 3.670 1.411 1.00 96.44 132 GLU A C 1
ATOM 1000 O O . GLU A 1 132 ? -1.500 3.007 1.744 1.00 96.44 132 GLU A O 1
ATOM 1005 N N . TYR A 1 133 ? -3.438 3.156 0.633 1.00 97.62 133 TYR A N 1
ATOM 1006 C CA . TYR A 1 133 ? -3.409 1.766 0.173 1.00 97.62 133 TYR A CA 1
ATOM 1007 C C . TYR A 1 133 ? -2.151 1.461 -0.657 1.00 97.62 133 TYR A C 1
ATOM 1009 O O . TYR A 1 133 ? -1.491 0.442 -0.433 1.00 97.62 133 TYR A O 1
ATOM 1017 N N . ARG A 1 134 ? -1.755 2.377 -1.555 1.00 96.56 134 ARG A N 1
ATOM 1018 C CA . ARG A 1 134 ? -0.500 2.279 -2.319 1.00 96.56 134 ARG A CA 1
ATOM 1019 C C . ARG A 1 134 ? 0.725 2.349 -1.410 1.00 96.56 134 ARG A C 1
ATOM 1021 O O . ARG A 1 134 ? 1.640 1.547 -1.593 1.00 96.56 134 ARG A O 1
ATOM 1028 N N . GLY A 1 135 ? 0.743 3.276 -0.452 1.00 97.00 135 GLY A N 1
ATOM 1029 C CA . GLY A 1 135 ? 1.838 3.432 0.510 1.00 97.00 135 GLY A CA 1
ATOM 1030 C C . GLY A 1 135 ? 2.068 2.163 1.329 1.00 97.00 135 GLY A C 1
ATOM 1031 O O . GLY A 1 135 ? 3.173 1.620 1.338 1.00 97.00 135 GLY A O 1
ATOM 1032 N N . VAL A 1 136 ? 0.999 1.627 1.920 1.00 98.00 136 VAL A N 1
ATOM 1033 C CA . VAL A 1 136 ? 1.026 0.405 2.734 1.00 98.00 136 VAL A CA 1
ATOM 1034 C C . VAL A 1 136 ? 1.508 -0.797 1.926 1.00 98.00 136 VAL A C 1
ATOM 1036 O O . VAL A 1 136 ? 2.440 -1.487 2.339 1.00 98.00 136 VAL A O 1
ATOM 1039 N N . ALA A 1 137 ? 0.905 -1.052 0.761 1.00 97.94 137 ALA A N 1
ATOM 1040 C CA . ALA A 1 137 ? 1.267 -2.203 -0.061 1.00 97.94 137 ALA A CA 1
ATOM 1041 C C . ALA A 1 137 ? 2.707 -2.104 -0.602 1.00 97.94 137 ALA A C 1
ATOM 1043 O O . ALA A 1 137 ? 3.413 -3.111 -0.682 1.00 97.94 137 ALA A O 1
ATOM 1044 N N . GLY A 1 138 ? 3.162 -0.891 -0.937 1.00 96.94 138 GLY A N 1
ATOM 1045 C CA . GLY A 1 138 ? 4.533 -0.625 -1.370 1.00 96.94 138 GLY A CA 1
ATOM 1046 C C . GLY A 1 138 ? 5.571 -0.904 -0.282 1.00 96.94 138 GLY A C 1
ATOM 1047 O O . GLY A 1 138 ? 6.546 -1.610 -0.540 1.00 96.94 138 GLY A O 1
ATOM 1048 N N . GLN A 1 139 ? 5.343 -0.410 0.935 1.00 96.75 139 GLN A N 1
ATOM 1049 C CA . GLN A 1 139 ? 6.261 -0.623 2.058 1.00 96.75 139 GLN A CA 1
ATOM 1050 C C . GLN A 1 139 ? 6.282 -2.088 2.492 1.00 96.75 139 GLN A C 1
ATOM 1052 O O . GLN A 1 139 ? 7.355 -2.671 2.634 1.00 96.75 139 GLN A O 1
ATOM 1057 N N . LEU A 1 140 ? 5.120 -2.741 2.599 1.00 97.75 140 LEU A N 1
ATOM 1058 C CA . LEU A 1 140 ? 5.059 -4.176 2.890 1.00 97.75 140 LEU A CA 1
ATOM 1059 C C . LEU A 1 140 ? 5.819 -5.009 1.854 1.00 97.75 140 LEU A C 1
ATOM 1061 O O . LEU A 1 140 ? 6.545 -5.927 2.226 1.00 97.75 140 LEU A O 1
ATOM 1065 N N . TRP A 1 141 ? 5.714 -4.677 0.563 1.00 96.69 141 TRP A N 1
ATOM 1066 C CA . TRP A 1 141 ? 6.517 -5.322 -0.477 1.00 96.69 141 TRP A CA 1
ATOM 1067 C C . TRP A 1 141 ? 8.027 -5.166 -0.223 1.00 96.69 141 TRP A C 1
ATOM 1069 O O . TRP A 1 141 ? 8.750 -6.161 -0.254 1.00 96.69 141 TRP A O 1
ATOM 1079 N N . GLN A 1 142 ? 8.503 -3.959 0.093 1.00 93.88 142 GLN A N 1
ATOM 1080 C CA . GLN A 1 142 ? 9.920 -3.708 0.396 1.00 93.88 142 GLN A CA 1
ATOM 1081 C C . GLN A 1 142 ? 10.389 -4.461 1.652 1.00 93.88 142 GLN A C 1
ATOM 1083 O O . GLN A 1 142 ? 11.455 -5.081 1.656 1.00 93.88 142 GLN A O 1
ATOM 1088 N N . HIS A 1 143 ? 9.579 -4.474 2.716 1.00 94.06 143 HIS A N 1
ATOM 1089 C CA . HIS A 1 143 ? 9.880 -5.253 3.917 1.00 94.06 143 HIS A CA 1
ATOM 1090 C C . HIS A 1 143 ? 9.895 -6.752 3.639 1.00 94.06 143 HIS A C 1
ATOM 1092 O O . HIS A 1 143 ? 10.793 -7.442 4.114 1.00 94.06 143 HIS A O 1
ATOM 1098 N N . GLY A 1 144 ? 8.937 -7.267 2.867 1.00 93.50 144 GLY A N 1
ATOM 1099 C CA . GLY A 1 144 ? 8.856 -8.687 2.539 1.00 93.50 144 GLY A CA 1
ATOM 1100 C C . GLY A 1 144 ? 10.081 -9.182 1.777 1.00 93.50 144 GLY A C 1
ATOM 1101 O O . GLY A 1 144 ? 10.615 -10.239 2.108 1.00 93.50 144 GLY A O 1
ATOM 1102 N N . GLU A 1 145 ? 10.587 -8.381 0.839 1.00 91.31 145 GLU A N 1
ATOM 1103 C CA . GLU A 1 145 ? 11.811 -8.682 0.094 1.00 91.31 145 GLU A CA 1
ATOM 1104 C C . GLU A 1 145 ? 13.019 -8.781 1.024 1.00 91.31 145 GLU A C 1
ATOM 1106 O O . GLU A 1 145 ? 13.809 -9.733 0.965 1.00 91.31 145 GLU A O 1
ATOM 1111 N N . ARG A 1 146 ? 13.159 -7.776 1.890 1.00 89.19 146 ARG A N 1
ATOM 1112 C CA . ARG A 1 146 ? 14.306 -7.604 2.775 1.00 89.19 146 ARG A CA 1
ATOM 1113 C C . ARG A 1 146 ? 14.328 -8.635 3.897 1.00 89.19 146 ARG A C 1
ATOM 1115 O O . ARG A 1 146 ? 15.360 -9.251 4.145 1.00 89.19 146 ARG A O 1
ATOM 1122 N N . LEU A 1 147 ? 13.189 -8.824 4.558 1.00 90.50 147 LEU A N 1
ATOM 1123 C CA . LEU A 1 147 ? 13.016 -9.711 5.710 1.00 90.50 147 LEU A CA 1
ATOM 1124 C C . LEU A 1 147 ? 12.678 -11.153 5.310 1.00 90.50 147 LEU A C 1
ATOM 1126 O O . LEU A 1 147 ? 12.568 -12.011 6.182 1.00 90.50 147 LEU A O 1
ATOM 1130 N N . LYS A 1 148 ? 12.517 -11.432 4.009 1.00 91.31 148 LYS A N 1
ATOM 1131 C CA . LYS A 1 148 ? 12.098 -12.741 3.480 1.00 91.31 148 LYS A CA 1
ATOM 1132 C C . LYS A 1 148 ? 10.783 -13.225 4.109 1.00 91.31 148 LYS A C 1
ATOM 1134 O O . LYS A 1 148 ? 10.641 -14.399 4.451 1.00 91.31 148 LYS A O 1
ATOM 1139 N N . ASP A 1 149 ? 9.819 -12.314 4.267 1.00 94.19 149 ASP A N 1
ATOM 1140 C CA . ASP A 1 149 ? 8.503 -12.631 4.835 1.00 94.19 149 ASP A CA 1
ATOM 1141 C C . ASP A 1 149 ? 7.707 -13.529 3.873 1.00 94.19 149 ASP A C 1
ATOM 1143 O O . ASP A 1 149 ? 7.611 -13.262 2.675 1.00 94.19 149 ASP A O 1
ATOM 1147 N N . ALA A 1 150 ? 7.090 -14.592 4.389 1.00 93.69 150 ALA A N 1
ATOM 1148 C CA . ALA A 1 150 ? 6.318 -15.532 3.576 1.00 93.69 150 ALA A CA 1
ATOM 1149 C C . ALA A 1 150 ? 5.077 -14.896 2.913 1.00 93.69 150 ALA A C 1
ATOM 1151 O O . ALA A 1 150 ? 4.554 -15.433 1.938 1.00 93.69 150 ALA A O 1
ATOM 1152 N N . ARG A 1 151 ? 4.604 -13.753 3.422 1.00 95.38 151 ARG A N 1
ATOM 1153 C CA . ARG A 1 151 ? 3.463 -12.993 2.884 1.00 95.38 151 ARG A CA 1
ATOM 1154 C C . ARG A 1 151 ? 3.849 -12.078 1.723 1.00 95.38 151 ARG A C 1
ATOM 1156 O O . ARG A 1 151 ? 2.975 -11.463 1.118 1.00 95.38 151 ARG A O 1
ATOM 1163 N N . TRP A 1 152 ? 5.131 -12.003 1.373 1.00 93.75 152 TRP A N 1
ATOM 1164 C CA . TRP A 1 152 ? 5.652 -11.081 0.366 1.00 93.75 152 TRP A CA 1
ATOM 1165 C C . TRP A 1 152 ? 4.933 -11.164 -0.989 1.00 93.75 152 TRP A C 1
ATOM 1167 O O . TRP A 1 152 ? 4.582 -10.138 -1.570 1.00 93.75 152 TRP A O 1
ATOM 1177 N N . GLN A 1 153 ? 4.603 -12.375 -1.449 1.00 93.19 153 GLN A N 1
ATOM 1178 C CA . GLN A 1 153 ? 3.838 -12.569 -2.684 1.00 93.19 153 GLN A CA 1
ATOM 1179 C C . GLN A 1 153 ? 2.419 -11.985 -2.610 1.00 93.19 153 GLN A C 1
ATOM 1181 O O . GLN A 1 153 ? 1.944 -11.418 -3.594 1.00 93.19 153 GLN A O 1
ATOM 1186 N N . GLN A 1 154 ? 1.748 -12.084 -1.459 1.00 94.81 154 GLN A N 1
ATOM 1187 C CA . GLN A 1 154 ? 0.429 -11.477 -1.256 1.00 94.81 154 GLN A CA 1
ATOM 1188 C C . GLN A 1 154 ? 0.523 -9.948 -1.328 1.00 94.81 154 GLN A C 1
ATOM 1190 O O . GLN A 1 154 ? -0.285 -9.308 -1.997 1.00 94.81 154 GLN A O 1
ATOM 1195 N N . TRP A 1 155 ? 1.534 -9.359 -0.689 1.00 97.50 155 TRP A N 1
ATOM 1196 C CA . TRP A 1 155 ? 1.742 -7.909 -0.704 1.00 97.50 155 TRP A CA 1
ATOM 1197 C C . TRP A 1 155 ? 2.101 -7.376 -2.092 1.00 97.50 155 TRP A C 1
ATOM 1199 O O . TRP A 1 155 ? 1.674 -6.287 -2.462 1.00 97.50 155 TRP A O 1
ATOM 1209 N N . SER A 1 156 ? 2.803 -8.176 -2.897 1.00 97.62 156 SER A N 1
ATOM 1210 C CA . SER A 1 156 ? 3.048 -7.900 -4.317 1.00 97.62 156 SER A CA 1
ATOM 1211 C C . SER A 1 156 ? 1.748 -7.711 -5.106 1.00 97.62 156 SER A C 1
ATOM 1213 O O . SER A 1 156 ? 1.588 -6.727 -5.828 1.00 97.62 156 SER A O 1
ATOM 1215 N N . ALA A 1 157 ? 0.782 -8.617 -4.919 1.00 97.62 157 ALA A N 1
ATOM 1216 C CA . ALA A 1 157 ? -0.520 -8.530 -5.575 1.00 97.62 157 ALA A CA 1
ATOM 1217 C C . ALA A 1 157 ? -1.300 -7.285 -5.122 1.00 97.62 157 ALA A C 1
ATOM 1219 O O . ALA A 1 157 ? -1.843 -6.559 -5.958 1.00 97.62 157 ALA A O 1
ATOM 1220 N N . ALA A 1 158 ? -1.303 -6.995 -3.815 1.00 97.75 158 ALA A N 1
ATOM 1221 C CA . ALA A 1 158 ? -1.923 -5.785 -3.276 1.00 97.75 158 ALA A CA 1
ATOM 1222 C C . ALA A 1 158 ? -1.277 -4.511 -3.846 1.00 97.75 158 ALA A C 1
ATOM 1224 O O . ALA A 1 158 ? -1.975 -3.561 -4.195 1.00 97.75 158 ALA A O 1
ATOM 1225 N N . ARG A 1 159 ? 0.050 -4.505 -4.034 1.00 97.88 159 ARG A N 1
ATOM 1226 C CA . ARG A 1 159 ? 0.774 -3.387 -4.650 1.00 97.88 159 ARG A CA 1
ATOM 1227 C C . ARG A 1 159 ? 0.338 -3.166 -6.098 1.00 97.88 159 ARG A C 1
ATOM 1229 O O . ARG A 1 159 ? 0.142 -2.017 -6.487 1.00 97.88 159 ARG A O 1
ATOM 1236 N N . VAL A 1 160 ? 0.144 -4.221 -6.893 1.00 98.38 160 VAL A N 1
ATOM 1237 C CA . VAL A 1 160 ? -0.410 -4.087 -8.256 1.00 98.38 160 VAL A CA 1
ATOM 1238 C C . VAL A 1 160 ? -1.815 -3.481 -8.210 1.00 98.38 160 VAL A C 1
ATOM 1240 O O . VAL A 1 160 ? -2.093 -2.529 -8.941 1.00 98.38 160 VAL A O 1
ATOM 1243 N N . ALA A 1 161 ? -2.691 -3.992 -7.339 1.00 96.94 161 ALA A N 1
ATOM 1244 C CA . ALA A 1 161 ? -4.057 -3.488 -7.200 1.00 96.94 161 ALA A CA 1
ATOM 1245 C C . ALA A 1 161 ? -4.084 -2.000 -6.806 1.00 96.94 161 ALA A C 1
ATOM 1247 O O . ALA A 1 161 ? -4.751 -1.203 -7.466 1.00 96.94 161 ALA A O 1
ATOM 1248 N N . ALA A 1 162 ? -3.300 -1.612 -5.801 1.00 97.00 162 ALA A N 1
ATOM 1249 C CA . ALA A 1 162 ? -3.235 -0.240 -5.316 1.00 97.00 162 ALA A CA 1
ATOM 1250 C C . ALA A 1 162 ? -2.694 0.741 -6.371 1.00 97.00 162 ALA A C 1
ATOM 1252 O O . ALA A 1 162 ? -3.257 1.821 -6.553 1.00 97.00 162 ALA A O 1
ATOM 1253 N N . ASN A 1 163 ? -1.650 0.362 -7.121 1.00 97.81 163 ASN A N 1
ATOM 1254 C CA . ASN A 1 163 ? -1.139 1.207 -8.205 1.00 97.81 163 ASN A CA 1
ATOM 1255 C C . ASN A 1 163 ? -2.154 1.342 -9.347 1.00 97.81 163 ASN A C 1
ATOM 1257 O O . ASN A 1 163 ? -2.335 2.441 -9.863 1.00 97.81 163 ASN A O 1
ATOM 1261 N N . ARG A 1 164 ? -2.877 0.272 -9.716 1.00 97.06 164 ARG A N 1
ATOM 1262 C CA . ARG A 1 164 ? -3.936 0.362 -10.738 1.00 97.06 164 ARG A CA 1
ATOM 1263 C C . ARG A 1 164 ? -5.071 1.289 -10.311 1.00 97.06 164 ARG A C 1
ATOM 1265 O O . ARG A 1 164 ? -5.575 2.040 -11.140 1.00 97.06 164 ARG A O 1
ATOM 1272 N N . MET A 1 165 ? -5.458 1.257 -9.036 1.00 95.25 165 MET A N 1
ATOM 1273 C CA . MET A 1 165 ? -6.461 2.182 -8.501 1.00 95.25 165 MET A CA 1
ATOM 1274 C C . MET A 1 165 ? -5.988 3.631 -8.596 1.00 95.25 165 MET A C 1
ATOM 1276 O O . MET A 1 165 ? -6.731 4.484 -9.070 1.00 95.25 165 MET A O 1
ATOM 1280 N N . ARG A 1 166 ? -4.735 3.901 -8.219 1.00 94.50 166 ARG A N 1
ATOM 1281 C CA . ARG A 1 166 ? -4.169 5.247 -8.311 1.00 94.50 166 ARG A CA 1
ATOM 1282 C C . ARG A 1 166 ? -4.051 5.731 -9.760 1.00 94.50 166 ARG A C 1
ATOM 1284 O O . ARG A 1 166 ? -4.439 6.854 -10.057 1.00 94.50 166 ARG A O 1
ATOM 1291 N N . MET A 1 167 ? -3.620 4.868 -10.678 1.00 95.75 167 MET A N 1
ATOM 1292 C CA . MET A 1 167 ? -3.616 5.162 -12.114 1.00 95.75 167 MET A CA 1
ATOM 1293 C C . MET A 1 167 ? -5.029 5.431 -12.650 1.00 95.75 167 MET A C 1
ATOM 1295 O O . MET A 1 167 ? -5.195 6.284 -13.510 1.00 95.75 167 MET A O 1
ATOM 1299 N N . ALA A 1 168 ? -6.067 4.756 -12.148 1.00 94.25 168 ALA A N 1
ATOM 1300 C CA . ALA A 1 168 ? -7.443 5.024 -12.571 1.00 94.25 168 ALA A CA 1
ATOM 1301 C C . ALA A 1 168 ? -7.947 6.419 -12.147 1.00 94.25 168 ALA A C 1
ATOM 1303 O O . ALA A 1 168 ? -8.780 6.996 -12.845 1.00 94.25 168 ALA A O 1
ATOM 1304 N N . GLU A 1 169 ? -7.436 6.974 -11.043 1.00 92.31 169 GLU A N 1
ATOM 1305 C CA . GLU A 1 169 ? -7.713 8.357 -10.620 1.00 92.31 169 GLU A CA 1
ATOM 1306 C C . GLU A 1 169 ? -6.976 9.395 -11.481 1.00 92.31 169 GLU A C 1
ATOM 1308 O O . GLU A 1 169 ? -7.493 10.492 -11.698 1.00 92.31 169 GLU A O 1
ATOM 1313 N N . TYR A 1 170 ? -5.793 9.042 -11.996 1.00 92.88 170 TYR A N 1
ATOM 1314 C CA . TYR A 1 170 ? -4.935 9.912 -12.808 1.00 92.88 170 TYR A CA 1
ATOM 1315 C C . TYR A 1 170 ? -4.473 9.190 -14.087 1.00 92.88 170 TYR A C 1
ATOM 1317 O O . TYR A 1 170 ? -3.284 8.921 -14.259 1.00 92.88 170 TYR A O 1
ATOM 1325 N N . PRO A 1 171 ? -5.391 8.859 -15.016 1.00 92.88 171 PRO A N 1
ATOM 1326 C CA . PRO A 1 171 ? -5.087 7.975 -16.147 1.00 92.88 171 PRO A CA 1
ATOM 1327 C C . PRO A 1 171 ? -4.092 8.570 -17.149 1.00 92.88 171 PRO A C 1
ATOM 1329 O O . PRO A 1 171 ? -3.425 7.832 -17.871 1.00 92.88 171 PRO A O 1
ATOM 1332 N N . GLU A 1 172 ? -3.983 9.896 -17.195 1.00 93.94 172 GLU A N 1
ATOM 1333 C CA . GLU A 1 172 ? -3.061 10.623 -18.073 1.00 93.94 172 GLU A CA 1
ATOM 1334 C C . GLU A 1 172 ? -1.692 10.879 -17.421 1.00 93.94 172 GLU A C 1
ATOM 1336 O O . GLU A 1 172 ? -0.796 11.404 -18.077 1.00 93.94 172 GLU A O 1
ATOM 1341 N N . ASP A 1 173 ? -1.512 10.516 -16.146 1.00 96.50 173 ASP A N 1
ATOM 1342 C CA . ASP A 1 173 ? -0.255 10.719 -15.431 1.00 96.50 173 ASP A CA 1
ATOM 1343 C C . ASP A 1 173 ? 0.720 9.566 -15.708 1.00 96.50 173 ASP A C 1
ATOM 1345 O O . ASP A 1 173 ? 0.561 8.443 -15.216 1.00 96.50 173 ASP A O 1
ATOM 1349 N N . TYR A 1 174 ? 1.761 9.849 -16.494 1.00 97.38 174 TYR A N 1
ATOM 1350 C CA . TYR A 1 174 ? 2.799 8.870 -16.811 1.00 97.38 174 TYR A CA 1
ATOM 1351 C C . TYR A 1 174 ? 3.548 8.382 -15.572 1.00 97.38 174 TYR A C 1
ATOM 1353 O O . TYR A 1 174 ? 4.013 7.241 -15.569 1.00 97.38 174 TYR A O 1
ATOM 1361 N N . PHE A 1 175 ? 3.635 9.175 -14.500 1.00 96.81 175 PHE A N 1
ATOM 1362 C CA . PHE A 1 175 ? 4.204 8.697 -13.243 1.00 96.81 175 PHE A CA 1
ATOM 1363 C C . PHE A 1 175 ? 3.403 7.503 -12.708 1.00 96.81 175 PHE A C 1
ATOM 1365 O O . PHE A 1 175 ? 3.980 6.457 -12.410 1.00 96.81 175 PHE A O 1
ATOM 1372 N N . GLU A 1 176 ? 2.074 7.603 -12.669 1.00 97.19 176 GLU A N 1
ATOM 1373 C CA . GLU A 1 176 ? 1.216 6.526 -12.165 1.00 97.19 176 GLU A CA 1
ATOM 1374 C C . GLU A 1 176 ? 1.226 5.296 -13.089 1.00 97.19 176 GLU A C 1
ATOM 1376 O O . GLU A 1 176 ? 1.251 4.159 -12.610 1.00 97.19 176 GLU A O 1
ATOM 1381 N N . GLN A 1 177 ? 1.310 5.492 -14.409 1.00 98.12 177 GLN A N 1
ATOM 1382 C CA . GLN A 1 177 ? 1.474 4.379 -15.353 1.00 98.12 177 GLN A CA 1
ATOM 1383 C C . GLN A 1 177 ? 2.815 3.647 -15.160 1.00 98.12 177 GLN A C 1
ATOM 138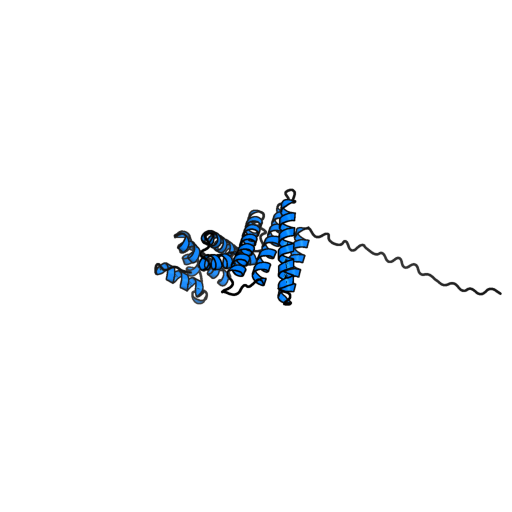5 O O . GLN A 1 177 ? 2.855 2.414 -15.192 1.00 98.12 177 GLN A O 1
ATOM 1390 N N . ASN A 1 178 ? 3.910 4.379 -14.912 1.00 98.31 178 ASN A N 1
ATOM 1391 C CA . ASN A 1 178 ? 5.208 3.784 -14.579 1.00 98.31 178 ASN A CA 1
ATOM 1392 C C . ASN A 1 178 ? 5.132 2.977 -13.277 1.00 98.31 178 ASN A C 1
ATOM 1394 O O . ASN A 1 178 ? 5.621 1.850 -13.233 1.00 98.31 178 ASN A O 1
ATOM 1398 N N . MET A 1 179 ? 4.463 3.500 -12.246 1.00 98.25 179 MET A N 1
ATOM 1399 C CA . MET A 1 179 ? 4.291 2.794 -10.972 1.00 98.25 179 MET A CA 1
ATOM 1400 C C . MET A 1 179 ? 3.519 1.473 -11.128 1.00 98.25 179 MET A C 1
ATOM 1402 O O . MET A 1 179 ? 3.873 0.472 -10.497 1.00 98.25 179 MET A O 1
ATOM 1406 N N . VAL A 1 180 ? 2.504 1.433 -12.002 1.00 98.50 180 VAL A N 1
ATOM 1407 C CA . VAL A 1 180 ? 1.804 0.187 -12.361 1.00 98.50 180 VAL A CA 1
ATOM 1408 C C . VAL A 1 180 ? 2.733 -0.772 -13.102 1.00 98.50 180 VAL A C 1
ATOM 1410 O O . VAL A 1 180 ? 2.817 -1.937 -12.714 1.00 98.50 180 VAL A O 1
ATOM 1413 N N . ALA A 1 181 ? 3.459 -0.303 -14.122 1.00 98.62 181 ALA A N 1
ATOM 1414 C CA . ALA A 1 181 ? 4.387 -1.142 -14.880 1.00 98.62 181 ALA A CA 1
ATOM 1415 C C . ALA A 1 181 ? 5.461 -1.770 -13.973 1.00 98.62 181 ALA A C 1
ATOM 1417 O O . ALA A 1 181 ? 5.720 -2.968 -14.059 1.00 98.62 181 ALA A O 1
ATOM 1418 N N . GLU A 1 182 ? 6.034 -0.998 -13.046 1.00 98.56 182 GLU A N 1
ATOM 1419 C CA . GLU A 1 182 ? 7.003 -1.511 -12.076 1.00 98.56 182 GLU A CA 1
ATOM 1420 C C . GLU A 1 182 ? 6.425 -2.618 -11.190 1.00 98.56 182 GLU A C 1
ATOM 1422 O O . GLU A 1 182 ? 7.055 -3.664 -11.022 1.00 98.56 182 GLU A O 1
ATOM 1427 N N . ALA A 1 183 ? 5.224 -2.411 -10.642 1.00 98.44 183 ALA A N 1
ATOM 1428 C CA . ALA A 1 183 ? 4.561 -3.411 -9.811 1.00 98.44 183 ALA A CA 1
ATOM 1429 C C . ALA A 1 183 ? 4.212 -4.682 -10.607 1.00 98.44 183 ALA A C 1
ATOM 1431 O O . ALA A 1 183 ? 4.313 -5.787 -10.072 1.00 98.44 183 ALA A O 1
ATOM 1432 N N . LEU A 1 184 ? 3.829 -4.541 -11.881 1.00 98.75 184 LEU A N 1
ATOM 1433 C CA . LEU A 1 184 ? 3.528 -5.664 -12.768 1.00 98.75 184 LEU A CA 1
ATOM 1434 C C . LEU A 1 184 ? 4.771 -6.487 -13.117 1.00 98.75 184 LEU A C 1
ATOM 1436 O O . LEU A 1 184 ? 4.682 -7.713 -13.104 1.00 98.75 184 LEU A O 1
ATOM 1440 N N . TYR A 1 185 ? 5.922 -5.855 -13.374 1.00 98.69 185 TYR A N 1
ATOM 1441 C CA . TYR A 1 185 ? 7.176 -6.589 -13.575 1.00 98.69 185 TYR A CA 1
ATOM 1442 C C . TYR A 1 185 ? 7.566 -7.389 -12.332 1.00 98.69 185 TYR A C 1
ATOM 1444 O O . TYR A 1 185 ? 7.870 -8.576 -12.442 1.00 98.69 185 TYR A O 1
ATOM 1452 N N . ASP A 1 186 ? 7.500 -6.764 -11.154 1.00 97.94 186 ASP A N 1
ATOM 1453 C CA . ASP A 1 186 ? 7.839 -7.417 -9.887 1.00 97.94 186 ASP A CA 1
ATOM 1454 C C . ASP A 1 186 ? 6.925 -8.614 -9.605 1.00 97.94 186 ASP A C 1
ATOM 1456 O O . ASP A 1 186 ? 7.396 -9.724 -9.345 1.00 97.94 186 ASP A O 1
ATOM 1460 N N . HIS A 1 187 ? 5.609 -8.410 -9.704 1.00 98.19 187 HIS A N 1
ATOM 1461 C CA . HIS A 1 187 ? 4.640 -9.461 -9.420 1.00 98.19 187 HIS A CA 1
ATOM 1462 C C . HIS A 1 187 ? 4.635 -10.557 -10.491 1.00 98.19 187 HIS A C 1
ATOM 1464 O O . HIS A 1 187 ? 4.590 -11.746 -10.166 1.00 98.19 187 HIS A O 1
ATOM 1470 N N . GLY A 1 188 ? 4.713 -10.177 -11.768 1.00 98.25 188 GLY A N 1
ATOM 1471 C CA . GLY A 1 188 ? 4.760 -11.103 -12.896 1.00 98.25 188 GLY A CA 1
ATOM 1472 C C . GLY A 1 188 ? 5.995 -11.999 -12.850 1.00 98.25 188 GLY A C 1
ATOM 1473 O O . GLY A 1 188 ? 5.874 -13.204 -13.062 1.00 98.25 188 GLY A O 1
ATOM 1474 N N . TRP A 1 189 ? 7.161 -11.454 -12.486 1.00 98.19 189 TRP A N 1
ATOM 1475 C CA . TRP A 1 189 ? 8.372 -12.249 -12.273 1.00 98.19 189 TRP A CA 1
ATOM 1476 C C . TRP A 1 189 ? 8.202 -13.231 -11.113 1.00 98.19 189 TRP A C 1
ATOM 1478 O O . TRP A 1 189 ? 8.351 -14.441 -11.298 1.00 98.19 189 TRP A O 1
ATOM 1488 N N . LEU A 1 190 ? 7.807 -12.724 -9.938 1.00 95.56 190 LEU A N 1
ATOM 1489 C CA . LEU A 1 190 ? 7.649 -13.524 -8.722 1.00 95.56 190 LEU A CA 1
ATOM 1490 C C . LEU A 1 190 ? 6.671 -14.695 -8.908 1.00 95.56 190 LEU A C 1
ATOM 1492 O O . LEU A 1 190 ? 6.855 -15.769 -8.337 1.00 95.56 190 LEU A O 1
ATOM 1496 N N . THR A 1 191 ? 5.622 -14.492 -9.704 1.00 96.56 191 THR A N 1
ATOM 1497 C CA . THR A 1 191 ? 4.565 -15.486 -9.947 1.00 96.56 191 THR A CA 1
ATOM 1498 C C . THR A 1 191 ? 4.728 -16.258 -11.253 1.00 96.56 191 THR A C 1
ATOM 1500 O O . THR A 1 191 ? 3.945 -17.168 -11.525 1.00 96.56 191 THR A O 1
ATOM 1503 N N . SER A 1 192 ? 5.746 -15.930 -12.056 1.00 97.56 192 SER A N 1
ATOM 1504 C CA . SER A 1 192 ? 5.910 -16.432 -13.427 1.00 97.56 192 SER A CA 1
ATOM 1505 C C . SER A 1 192 ? 4.682 -16.192 -14.327 1.00 97.56 192 SER A C 1
ATOM 1507 O O . SER A 1 192 ? 4.434 -16.955 -15.268 1.00 97.56 192 SER A O 1
ATOM 1509 N N . ASP A 1 193 ? 3.909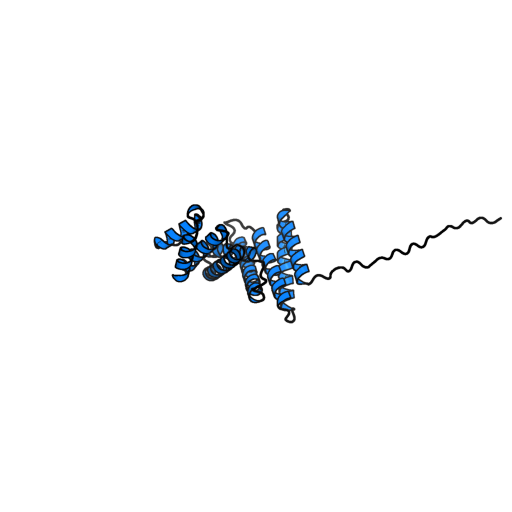 -15.135 -14.059 1.00 98.31 193 ASP A N 1
ATOM 1510 C CA . ASP A 1 193 ? 2.725 -14.770 -14.834 1.00 98.31 193 ASP A CA 1
ATOM 1511 C C . ASP A 1 193 ? 3.103 -13.900 -16.041 1.00 98.31 193 ASP A C 1
ATOM 1513 O O . ASP A 1 193 ? 3.317 -12.688 -15.956 1.00 98.31 193 ASP A O 1
ATOM 1517 N N . LYS A 1 194 ? 3.141 -14.542 -17.211 1.00 98.31 194 LYS A N 1
ATOM 1518 C CA . LYS A 1 194 ? 3.461 -13.888 -18.486 1.00 98.31 194 LYS A CA 1
ATOM 1519 C C . LYS A 1 194 ? 2.431 -12.845 -18.915 1.00 98.31 194 LYS A C 1
ATOM 1521 O O . LYS A 1 194 ? 2.783 -11.971 -19.700 1.00 98.31 194 LYS A O 1
ATOM 1526 N N . ALA A 1 195 ? 1.181 -12.941 -18.462 1.00 98.62 195 ALA A N 1
ATOM 1527 C CA . ALA A 1 195 ? 0.160 -11.963 -18.817 1.00 98.62 195 ALA A CA 1
ATOM 1528 C C . ALA A 1 195 ? 0.427 -10.624 -18.121 1.00 98.62 195 ALA A C 1
ATOM 1530 O O . ALA A 1 195 ? 0.317 -9.583 -18.762 1.00 98.62 195 ALA A O 1
ATOM 1531 N N . LEU A 1 196 ? 0.860 -10.654 -16.856 1.00 98.56 196 LEU A N 1
ATOM 1532 C CA . LEU A 1 196 ? 1.249 -9.446 -16.124 1.00 98.56 196 LEU A CA 1
ATOM 1533 C C . LEU A 1 196 ? 2.490 -8.783 -16.730 1.00 98.56 196 LEU A C 1
ATOM 1535 O O . LEU A 1 196 ? 2.516 -7.566 -16.886 1.00 98.56 196 LEU A O 1
ATOM 1539 N N . LEU A 1 197 ? 3.488 -9.579 -17.126 1.00 98.75 197 LEU A N 1
ATOM 1540 C CA . LEU A 1 197 ? 4.678 -9.062 -17.810 1.00 98.75 197 LEU A CA 1
ATOM 1541 C C . LEU A 1 197 ? 4.313 -8.396 -19.147 1.00 98.75 197 LEU A C 1
ATOM 1543 O O . LEU A 1 197 ? 4.741 -7.278 -19.415 1.00 98.75 197 LEU A O 1
ATOM 1547 N N . ALA A 1 198 ? 3.451 -9.033 -19.945 1.00 98.75 198 ALA A N 1
ATOM 1548 C CA . ALA A 1 198 ? 2.982 -8.465 -21.208 1.00 98.75 198 ALA A CA 1
ATOM 1549 C C . ALA A 1 198 ? 2.140 -7.188 -21.017 1.00 98.75 198 ALA A C 1
ATOM 1551 O O . ALA A 1 198 ? 2.182 -6.289 -21.856 1.00 98.75 198 ALA A O 1
ATOM 1552 N N . GLU A 1 199 ? 1.374 -7.088 -19.928 1.00 98.62 199 GLU A N 1
ATOM 1553 C CA . GLU A 1 199 ? 0.656 -5.860 -19.572 1.00 98.62 199 GLU A CA 1
ATOM 1554 C C . GLU A 1 199 ? 1.626 -4.724 -19.216 1.00 98.62 199 GLU A C 1
ATOM 1556 O O . GLU A 1 199 ? 1.427 -3.595 -19.666 1.00 98.62 199 GLU A O 1
ATOM 1561 N N . ALA A 1 200 ? 2.701 -5.019 -18.478 1.00 98.62 200 ALA A N 1
ATOM 1562 C CA . ALA A 1 200 ? 3.748 -4.045 -18.168 1.00 98.62 200 ALA A CA 1
ATOM 1563 C C . ALA A 1 200 ? 4.441 -3.524 -19.441 1.00 98.62 200 ALA A C 1
ATOM 1565 O O . ALA A 1 200 ? 4.624 -2.313 -19.596 1.00 98.62 200 ALA A O 1
ATOM 1566 N N . ASP A 1 201 ? 4.764 -4.423 -20.378 1.00 98.62 201 ASP A N 1
ATOM 1567 C CA . ASP A 1 201 ? 5.323 -4.071 -21.689 1.00 98.62 201 ASP A CA 1
ATOM 1568 C C . ASP A 1 201 ? 4.370 -3.172 -22.487 1.00 98.62 201 ASP A C 1
ATOM 1570 O O . ASP A 1 201 ? 4.789 -2.166 -23.064 1.00 98.62 201 ASP A O 1
ATOM 1574 N N . ALA A 1 202 ? 3.077 -3.511 -22.511 1.00 98.38 202 ALA A N 1
ATOM 1575 C CA . ALA A 1 202 ? 2.066 -2.740 -23.227 1.00 98.38 202 ALA A CA 1
ATOM 1576 C C . ALA A 1 202 ? 1.899 -1.325 -22.652 1.00 98.38 202 ALA A C 1
ATOM 1578 O O . ALA A 1 202 ? 1.788 -0.370 -23.424 1.00 98.38 202 ALA A O 1
ATOM 1579 N N . LEU A 1 203 ? 1.927 -1.182 -21.321 1.00 97.50 203 LEU A N 1
ATOM 1580 C CA . LEU A 1 203 ? 1.900 0.122 -20.656 1.00 97.50 203 LEU A CA 1
ATOM 1581 C C . LEU A 1 203 ? 3.106 0.973 -21.063 1.00 97.50 203 LEU A C 1
ATOM 1583 O O . LEU A 1 203 ? 2.921 2.089 -21.538 1.00 97.50 203 LEU A O 1
ATOM 1587 N N . LEU A 1 204 ? 4.332 0.445 -20.964 1.00 97.31 204 LEU A N 1
ATOM 1588 C CA . LEU A 1 204 ? 5.537 1.187 -21.363 1.00 97.31 204 LEU A CA 1
ATOM 1589 C C . LEU A 1 204 ? 5.561 1.543 -22.849 1.00 97.31 204 LEU A C 1
ATOM 1591 O O . LEU A 1 204 ? 5.968 2.649 -23.211 1.00 97.31 204 LEU A O 1
ATOM 1595 N N . ALA A 1 205 ? 5.112 0.639 -23.718 1.00 97.25 205 ALA A N 1
ATOM 1596 C CA . ALA A 1 205 ? 5.060 0.888 -25.153 1.00 97.25 205 ALA A CA 1
ATOM 1597 C C . ALA A 1 205 ? 4.078 2.013 -25.526 1.00 97.25 205 ALA A C 1
ATOM 1599 O O . ALA A 1 205 ? 4.308 2.701 -26.522 1.00 97.25 205 ALA A O 1
ATOM 1600 N N . ALA A 1 206 ? 3.015 2.210 -24.739 1.00 96.88 206 ALA A N 1
ATOM 1601 C CA . ALA A 1 206 ? 2.036 3.274 -24.942 1.00 96.88 206 ALA A CA 1
ATOM 1602 C C . ALA A 1 206 ? 2.539 4.663 -24.504 1.00 96.88 206 ALA A C 1
ATOM 1604 O O . ALA A 1 206 ? 2.023 5.670 -24.991 1.00 96.88 206 ALA A O 1
ATOM 1605 N N . MET A 1 207 ? 3.548 4.729 -23.628 1.00 97.56 207 MET A N 1
ATOM 1606 C CA . MET A 1 207 ? 4.131 5.992 -23.167 1.00 97.56 207 MET A CA 1
ATOM 1607 C C . MET A 1 207 ? 5.099 6.592 -24.205 1.00 97.56 207 MET A C 1
ATOM 1609 O O . MET A 1 207 ? 5.842 5.840 -24.862 1.00 97.56 207 MET A O 1
ATOM 1613 N N . PRO A 1 208 ? 5.169 7.937 -24.307 1.00 97.56 208 PRO A N 1
ATOM 1614 C CA . PRO A 1 208 ? 6.288 8.632 -24.937 1.00 97.56 208 PRO A CA 1
ATOM 1615 C C . PRO A 1 208 ? 7.628 8.176 -24.349 1.00 97.56 208 PRO A C 1
ATOM 1617 O O . PRO A 1 208 ? 7.719 7.855 -23.168 1.00 97.56 208 PRO A O 1
ATOM 1620 N N . GLU A 1 209 ? 8.676 8.112 -25.171 1.00 95.50 209 GLU A N 1
ATOM 1621 C CA . GLU A 1 209 ? 9.970 7.547 -24.760 1.00 95.50 209 GLU A CA 1
ATOM 1622 C C . GLU A 1 209 ? 10.623 8.315 -23.600 1.00 95.50 209 GLU A C 1
ATOM 1624 O O . GLU A 1 209 ? 11.221 7.697 -22.722 1.00 95.50 209 GLU A O 1
ATOM 1629 N N . ASP A 1 210 ? 10.471 9.638 -23.576 1.00 96.06 210 ASP A N 1
ATOM 1630 C CA . ASP A 1 210 ? 10.968 10.543 -22.537 1.00 96.06 210 ASP A CA 1
ATOM 1631 C C . ASP A 1 210 ? 10.185 10.468 -21.218 1.00 96.06 210 ASP A C 1
ATOM 1633 O O . ASP A 1 210 ? 10.707 10.864 -20.178 1.00 96.06 210 ASP A O 1
ATOM 1637 N N . GLU A 1 211 ? 8.983 9.893 -21.248 1.00 97.75 211 GLU A N 1
ATOM 1638 C CA . GLU A 1 211 ? 8.111 9.694 -20.084 1.00 97.75 211 GLU A CA 1
ATOM 1639 C C . GLU A 1 211 ? 8.270 8.295 -19.460 1.00 97.75 211 GLU A C 1
ATOM 1641 O O . GLU A 1 211 ? 7.712 7.994 -18.402 1.00 97.75 211 GLU A O 1
ATOM 1646 N N . ARG A 1 212 ? 9.052 7.406 -20.087 1.00 96.38 212 ARG A N 1
ATOM 1647 C CA . ARG A 1 212 ? 9.351 6.077 -19.535 1.00 96.38 212 ARG A CA 1
ATOM 1648 C C . ARG A 1 212 ? 10.336 6.215 -18.381 1.00 96.38 212 ARG A C 1
ATOM 1650 O O . ARG A 1 212 ? 11.525 6.477 -18.568 1.00 96.38 212 ARG A O 1
ATOM 1657 N N . GLY A 1 213 ? 9.838 5.998 -17.173 1.00 94.88 213 GLY A N 1
ATOM 1658 C CA . GLY A 1 213 ? 10.597 6.098 -15.940 1.00 94.88 213 GLY A CA 1
ATOM 1659 C C . GLY A 1 213 ? 11.756 5.104 -15.892 1.00 94.88 213 GLY A C 1
ATOM 1660 O O . GLY A 1 213 ? 11.655 3.953 -16.324 1.00 94.88 213 GLY A O 1
ATOM 1661 N N . TYR A 1 214 ? 12.875 5.542 -15.312 1.00 96.12 214 TYR A N 1
ATOM 1662 C CA . TYR A 1 214 ? 14.070 4.707 -15.163 1.00 96.12 214 TYR A CA 1
ATOM 1663 C C . TYR A 1 214 ? 13.787 3.397 -14.411 1.00 96.12 214 TYR A C 1
ATOM 1665 O O . TYR A 1 214 ? 14.322 2.355 -14.792 1.00 96.12 214 TYR A O 1
ATOM 1673 N N . GLY A 1 215 ? 12.950 3.436 -13.367 1.00 96.69 215 GLY A N 1
ATOM 1674 C CA . GLY A 1 215 ? 12.603 2.254 -12.577 1.00 96.69 215 GLY A CA 1
ATOM 1675 C C . GLY A 1 215 ? 11.919 1.178 -13.422 1.00 96.69 215 GLY A C 1
ATOM 1676 O O . GLY A 1 215 ? 12.408 0.047 -13.478 1.00 96.69 215 GLY A O 1
ATOM 1677 N N . ALA A 1 216 ? 10.878 1.543 -14.171 1.00 97.06 216 ALA A N 1
ATOM 1678 C CA . ALA A 1 216 ? 10.183 0.644 -15.090 1.00 97.06 216 ALA A CA 1
ATOM 1679 C C . ALA A 1 216 ? 11.095 0.107 -16.209 1.00 97.06 216 ALA A C 1
ATOM 1681 O O . ALA A 1 216 ? 11.109 -1.097 -16.466 1.00 97.06 216 ALA A O 1
ATOM 1682 N N . LEU A 1 217 ? 11.928 0.961 -16.818 1.00 98.06 217 LEU A N 1
ATOM 1683 C CA . LEU A 1 217 ? 12.889 0.543 -17.850 1.00 98.06 217 LEU A CA 1
ATOM 1684 C C . LEU A 1 217 ? 13.958 -0.420 -17.314 1.00 98.06 217 LEU A C 1
ATOM 1686 O O . LEU A 1 217 ? 14.338 -1.367 -18.003 1.00 98.06 217 LEU A O 1
ATOM 1690 N N . ARG A 1 218 ? 14.464 -0.197 -16.093 1.00 98.38 218 ARG A N 1
ATOM 1691 C CA . ARG A 1 218 ? 15.406 -1.119 -15.436 1.00 98.38 218 ARG A CA 1
ATOM 1692 C C . ARG A 1 218 ? 14.764 -2.495 -15.264 1.00 98.38 218 ARG A C 1
ATOM 1694 O O . ARG A 1 218 ? 15.399 -3.496 -15.582 1.00 98.38 218 ARG A O 1
ATOM 1701 N N . LYS A 1 219 ? 13.520 -2.530 -14.781 1.00 98.56 219 LYS A N 1
ATOM 1702 C CA . LYS A 1 219 ? 12.772 -3.770 -14.531 1.00 98.56 219 LYS A CA 1
ATOM 1703 C C . LYS A 1 219 ? 12.477 -4.536 -15.817 1.00 98.56 219 LYS A C 1
ATOM 1705 O O . LYS A 1 219 ? 12.733 -5.734 -15.858 1.00 98.56 219 LYS A O 1
ATOM 1710 N N . GLN A 1 220 ? 12.049 -3.844 -16.874 1.00 98.50 220 GLN A N 1
ATOM 1711 C CA . GLN A 1 220 ? 11.870 -4.444 -18.198 1.00 98.50 220 GLN A CA 1
ATOM 1712 C C . GLN A 1 220 ? 13.146 -5.156 -18.664 1.00 98.50 220 GLN A C 1
ATOM 1714 O O . GLN A 1 220 ? 13.112 -6.339 -18.988 1.00 98.50 220 GLN A O 1
ATOM 1719 N N . ARG A 1 221 ? 14.294 -4.466 -18.615 1.00 98.50 221 ARG A N 1
ATOM 1720 C CA . ARG A 1 221 ? 15.586 -5.033 -19.038 1.00 98.50 221 ARG A CA 1
ATOM 1721 C C . ARG A 1 221 ? 16.004 -6.245 -18.206 1.00 98.50 221 ARG A C 1
ATOM 1723 O O . ARG A 1 221 ? 16.555 -7.187 -18.766 1.00 98.50 221 ARG A O 1
ATOM 1730 N N . ALA A 1 222 ? 15.758 -6.224 -16.895 1.00 98.50 222 ALA A N 1
ATOM 1731 C CA . ALA A 1 222 ? 16.034 -7.367 -16.027 1.00 98.50 222 ALA A CA 1
ATOM 1732 C C . ALA A 1 222 ? 15.192 -8.582 -16.449 1.00 98.50 222 ALA A C 1
ATOM 1734 O O . ALA A 1 222 ? 15.742 -9.650 -16.709 1.00 98.50 222 ALA A O 1
ATOM 1735 N N . VAL A 1 223 ? 13.882 -8.397 -16.649 1.00 98.31 223 VAL A N 1
ATOM 1736 C CA . VAL A 1 223 ? 12.992 -9.472 -17.116 1.00 98.31 223 VAL A CA 1
ATOM 1737 C C . VAL A 1 223 ? 13.415 -10.006 -18.491 1.00 98.31 223 VAL A C 1
ATOM 1739 O O . VAL A 1 223 ? 13.475 -11.222 -18.675 1.00 98.31 223 VAL A O 1
ATOM 1742 N N . GLU A 1 224 ? 13.767 -9.134 -19.441 1.00 98.06 224 GLU A N 1
ATOM 1743 C CA . GLU A 1 224 ? 14.275 -9.524 -20.769 1.00 98.06 224 GLU A CA 1
ATOM 1744 C C . GLU A 1 224 ? 15.582 -10.329 -20.694 1.00 98.06 224 GLU A C 1
ATOM 1746 O O . GLU A 1 224 ? 15.796 -11.248 -21.490 1.00 98.06 224 GLU A O 1
ATOM 1751 N N . ALA A 1 225 ? 16.448 -10.007 -19.730 1.00 98.19 225 ALA A N 1
ATOM 1752 C CA . ALA A 1 225 ? 17.698 -10.717 -19.474 1.00 98.19 225 ALA A CA 1
ATOM 1753 C C . ALA A 1 225 ? 17.507 -12.037 -18.703 1.00 98.19 225 ALA A C 1
ATOM 1755 O O . ALA A 1 225 ? 18.453 -12.818 -18.587 1.00 98.19 225 ALA A O 1
ATOM 1756 N N . GLY A 1 226 ? 16.301 -12.318 -18.198 1.00 97.75 226 GLY A N 1
ATOM 1757 C CA . GLY A 1 226 ? 16.055 -13.449 -17.305 1.00 97.75 226 GLY A CA 1
ATOM 1758 C C . GLY A 1 226 ? 16.634 -13.235 -15.903 1.00 97.75 226 GLY A C 1
ATOM 1759 O O . GLY A 1 226 ? 17.033 -14.201 -15.251 1.00 97.75 226 GLY A O 1
ATOM 1760 N N . GLU A 1 227 ? 16.676 -11.984 -15.452 1.00 97.94 227 GLU A N 1
ATOM 1761 C CA . GLU A 1 227 ? 17.130 -11.552 -14.134 1.00 97.94 227 GLU A CA 1
ATOM 1762 C C . GLU A 1 227 ? 15.956 -11.059 -13.274 1.00 97.94 227 GLU A C 1
ATOM 1764 O O . GLU A 1 227 ? 14.924 -10.604 -13.770 1.00 97.94 227 GLU A O 1
ATOM 1769 N N . GLU A 1 228 ? 16.131 -11.144 -11.957 1.00 95.44 228 GLU A N 1
ATOM 1770 C CA . GLU A 1 228 ? 15.155 -10.670 -10.980 1.00 95.44 228 GLU A CA 1
ATOM 1771 C C . GLU A 1 228 ? 15.011 -9.132 -11.045 1.00 95.44 228 GLU A C 1
ATOM 1773 O O . GLU A 1 228 ? 16.024 -8.429 -11.028 1.00 95.44 228 GLU A O 1
ATOM 1778 N N . PRO A 1 229 ? 13.784 -8.579 -11.163 1.00 95.31 229 PRO A N 1
ATOM 1779 C CA . PRO A 1 229 ? 13.587 -7.152 -11.426 1.00 95.31 229 PRO A CA 1
ATOM 1780 C C . PRO A 1 229 ? 13.534 -6.274 -10.169 1.00 95.31 229 PRO A C 1
ATOM 1782 O O . PRO A 1 229 ? 13.496 -5.043 -10.290 1.00 95.31 229 PRO A O 1
ATOM 1785 N N . TYR A 1 230 ? 13.489 -6.845 -8.968 1.00 90.31 230 TYR A N 1
ATOM 1786 C CA . TYR A 1 230 ? 13.540 -6.083 -7.719 1.00 90.31 230 TYR A CA 1
ATOM 1787 C C . TYR A 1 230 ? 14.993 -5.939 -7.263 1.00 90.31 230 TYR A C 1
ATOM 1789 O O . TYR A 1 230 ? 15.685 -6.965 -7.111 1.00 90.31 230 TYR A O 1
#

Secondary structure (DSSP, 8-state):
-------------------------HHHHHHHHHHHHHHHHHTT-HHHHHHHHHHHHHHHHHHHHH--S-HHHHHHHHHHHHHHHHHHHHTT---TT-HHHHHHHHHHHHHHHHHHHHHHHH-GGG---HHHHHHHHHHHHHHHHHHT-TTHHHHHHHHHHHHHHHHHHSTT-HHHHHHHHHHHHHHHHHHT-HHHHHHHHHHHHHS-GGGS-HHHHHHHHHHHHT----

Foldseek 3Di:
DDDDDDDDDDDDPDPPDDPPPPPDDPLVVLQVQLVVLLVCLVVVVLVSSLVSLQVSLVVLVVVLVVDPPPLLSNLSSLQSNLSSLLSSLVSLPDDPPCPPSLVSSLVSLVSSLVSLVSSCVSCVPPRPVLVSQLSSLVVNLVSCVVVVPPCNLVSLVSNLVSLVVVCVVVVPQLVSLLSNLLSLLQNCLVVVPVVSPVVSVVSQVPDDPVSNDPLNVQSNVCVVVVHRSD

pLDDT: mean 89.44, std 14.74, range [40.72, 98.75]

Radius of gyration: 25.4 Å; chains: 1; bounding box: 57×79×78 Å